Protein AF-A0AAD5FVF6-F1 (afdb_monomer_lite)

InterPro domains:
  IPR039031 Mucolipin [PTHR12127] (12-178)
  IPR049134 Mucolipin, extracytosolic domain [PF21381] (74-178)

Sequence (190 aa):
MEGECVVVSNNSEIELRRKLKDFFMSPCEKYRTRGRKPFKLTLQLLKITIITVQFAWFGPSNFVWFGLSNEMSVIFREENFSSFKHLFLKNFQERKGIYAVYTKQDVHEHINHIIMRYVTLRSVSVGNHALKRVNGTDTPLTLCQRFYTHHQQLSPDNETFYIAPNVQTECVYIYSTKPFNVSEFPLDFN

pLDDT: mean 73.24, std 13.67, range [35.09, 90.31]

Foldseek 3Di:
DDDDPPPPPDPVNVVVVVVVCLVPDDVVVNCVPPVDDPVVVVVVVVVVVVVVCCCVVVVVPPVCCPPCVVVVVVVVVVVVVVVVCVQLAPPDDPPPDDDDDDDPVVVLVSVVSNLVSVLCVVPPDPDPDDADADPNFGFWDKDKDKDFDPPFPPPVVVVDTDGDPDIDMDIDTHGSVDDDDCVVDPPPPD

Structure (mmCIF, N/CA/C/O backbone):
data_AF-A0AAD5FVF6-F1
#
_entry.id   AF-A0AAD5FVF6-F1
#
loop_
_atom_site.group_PDB
_atom_site.id
_atom_site.type_symbol
_atom_site.label_atom_id
_atom_site.label_alt_id
_atom_site.label_comp_id
_atom_site.label_asym_id
_atom_site.label_entity_id
_atom_site.label_seq_id
_atom_site.pdbx_PDB_ins_code
_atom_site.Cartn_x
_atom_site.Cartn_y
_atom_site.Cartn_z
_atom_site.occupancy
_atom_site.B_iso_or_equiv
_atom_site.auth_seq_id
_atom_site.auth_comp_id
_atom_site.auth_asym_id
_atom_site.auth_atom_id
_atom_site.pdbx_PDB_model_num
ATOM 1 N N . MET A 1 1 ? -10.769 -8.063 91.752 1.00 35.09 1 MET A N 1
ATOM 2 C CA . MET A 1 1 ? -12.080 -7.736 91.158 1.00 35.09 1 MET A CA 1
ATOM 3 C C . MET A 1 1 ? -12.377 -6.320 91.600 1.00 35.09 1 MET A C 1
ATOM 5 O O . MET A 1 1 ? -12.356 -6.102 92.797 1.00 35.09 1 MET A O 1
ATOM 9 N N . GLU A 1 2 ? -12.515 -5.288 90.792 1.00 35.50 2 GLU A N 1
ATOM 10 C CA . GLU A 1 2 ? -12.368 -5.004 89.366 1.00 35.50 2 GLU A CA 1
ATOM 11 C C . GLU A 1 2 ? -11.907 -3.534 89.356 1.00 35.50 2 GLU A C 1
ATOM 13 O O . GLU A 1 2 ? -12.366 -2.745 90.180 1.00 35.50 2 GLU A O 1
ATOM 18 N N . GLY A 1 3 ? -10.946 -3.172 88.507 1.00 38.47 3 GLY A N 1
ATOM 19 C CA . GLY A 1 3 ? -10.570 -1.771 88.338 1.00 38.47 3 GLY A CA 1
ATOM 20 C C . GLY A 1 3 ? -11.538 -1.124 87.360 1.00 38.47 3 GLY A C 1
ATOM 21 O O . GLY A 1 3 ? -11.500 -1.450 86.175 1.00 38.47 3 GLY A O 1
ATOM 22 N N . GLU A 1 4 ? -12.401 -0.229 87.837 1.00 40.53 4 GLU A N 1
ATOM 23 C CA . GLU A 1 4 ? -13.199 0.632 86.963 1.00 40.53 4 GLU A CA 1
ATOM 24 C C . GLU A 1 4 ? -12.266 1.586 86.208 1.00 40.53 4 GLU A C 1
ATOM 26 O O . GLU A 1 4 ? -11.687 2.517 86.771 1.00 40.53 4 GLU A O 1
ATOM 31 N N . CYS A 1 5 ? -12.110 1.365 84.903 1.00 44.88 5 CYS A N 1
ATOM 32 C CA . CYS A 1 5 ? -11.490 2.343 84.021 1.00 44.88 5 CYS A CA 1
ATOM 33 C C . CYS A 1 5 ? -12.463 3.507 83.802 1.00 44.88 5 CYS A C 1
ATOM 35 O O . CYS A 1 5 ? -13.340 3.447 82.939 1.00 44.88 5 CYS A O 1
ATOM 37 N N . VAL A 1 6 ? -12.276 4.598 84.547 1.00 47.62 6 VAL A N 1
ATOM 38 C CA . VAL A 1 6 ? -12.871 5.896 84.216 1.00 47.62 6 VAL A CA 1
ATOM 39 C C . VAL A 1 6 ? -12.191 6.412 82.947 1.00 47.62 6 VAL A C 1
ATOM 41 O O . VAL A 1 6 ? -11.117 7.010 82.983 1.00 47.62 6 VAL A O 1
ATOM 44 N N . VAL A 1 7 ? -12.807 6.154 81.793 1.00 52.00 7 VAL A N 1
ATOM 45 C CA . VAL A 1 7 ? -12.407 6.768 80.525 1.00 52.00 7 VAL A CA 1
ATOM 46 C C . VAL A 1 7 ? -12.824 8.237 80.579 1.00 52.00 7 VAL A C 1
ATOM 48 O O . VAL A 1 7 ? -13.970 8.581 80.285 1.00 52.00 7 VAL A O 1
ATOM 51 N N . VAL A 1 8 ? -11.893 9.116 80.961 1.00 51.56 8 VAL A N 1
ATOM 52 C CA . VAL A 1 8 ? -12.023 10.562 80.737 1.00 51.56 8 VAL A CA 1
ATOM 53 C C . VAL A 1 8 ? -11.974 10.779 79.232 1.00 51.56 8 VAL A C 1
ATOM 55 O O . VAL A 1 8 ? -10.918 10.913 78.617 1.00 51.56 8 VAL A O 1
ATOM 58 N N . SER A 1 9 ? -13.146 10.727 78.613 1.00 52.38 9 SER A N 1
ATOM 59 C CA . SER A 1 9 ? -13.296 11.019 77.202 1.00 52.38 9 SER A CA 1
ATOM 60 C C . SER A 1 9 ? -13.095 12.523 77.017 1.00 52.38 9 SER A C 1
ATOM 62 O O . SER A 1 9 ? -13.967 13.328 77.340 1.00 52.38 9 SER A O 1
ATOM 64 N N . ASN A 1 10 ? -11.903 12.911 76.558 1.00 64.25 10 ASN A N 1
ATOM 65 C CA . ASN A 1 10 ? -11.591 14.295 76.222 1.00 64.25 10 ASN A CA 1
ATOM 66 C C . ASN A 1 10 ? -12.607 14.789 75.181 1.00 64.25 10 ASN A C 1
ATOM 68 O O . ASN A 1 10 ? -12.808 14.146 74.150 1.00 64.25 10 ASN A O 1
ATOM 72 N N . ASN A 1 11 ? -13.238 15.940 75.433 1.00 67.56 11 ASN A N 1
ATOM 73 C CA . ASN A 1 11 ? -14.303 16.503 74.588 1.00 67.56 11 ASN A CA 1
ATOM 74 C C . ASN A 1 11 ? -13.943 16.546 73.086 1.00 67.56 11 ASN A C 1
ATOM 76 O O . ASN A 1 11 ? -14.817 16.377 72.235 1.00 67.56 11 ASN A O 1
ATOM 80 N N . SER A 1 12 ? -12.655 16.700 72.758 1.00 71.50 12 SER A N 1
ATOM 81 C CA . SER A 1 12 ? -12.122 16.679 71.392 1.00 71.50 12 SER A CA 1
ATOM 82 C C . SER A 1 12 ? -12.239 15.318 70.694 1.00 71.50 12 SER A C 1
ATOM 84 O O . SER A 1 12 ? -12.557 15.282 69.506 1.00 71.50 12 SER A O 1
ATOM 86 N N . GLU A 1 13 ? -12.040 14.197 71.396 1.00 76.56 13 GLU A N 1
ATOM 87 C CA . GLU A 1 13 ? -12.164 12.847 70.826 1.00 76.56 13 GLU A CA 1
ATOM 88 C C . GLU A 1 13 ? -13.630 12.523 70.514 1.00 76.56 13 GLU A C 1
ATOM 90 O O . GLU A 1 13 ? -13.950 11.997 69.445 1.00 76.56 13 GLU A O 1
ATOM 95 N N . ILE A 1 14 ? -14.540 12.911 71.412 1.00 74.38 14 ILE A N 1
ATOM 96 C CA . ILE A 1 14 ? -15.986 12.777 71.204 1.00 74.38 14 ILE A CA 1
ATOM 97 C C . ILE A 1 14 ? -16.425 13.613 69.997 1.00 74.38 14 ILE A C 1
ATOM 99 O O . ILE A 1 14 ? -17.226 13.155 69.176 1.00 74.38 14 ILE A O 1
ATOM 103 N N . GLU A 1 15 ? -15.896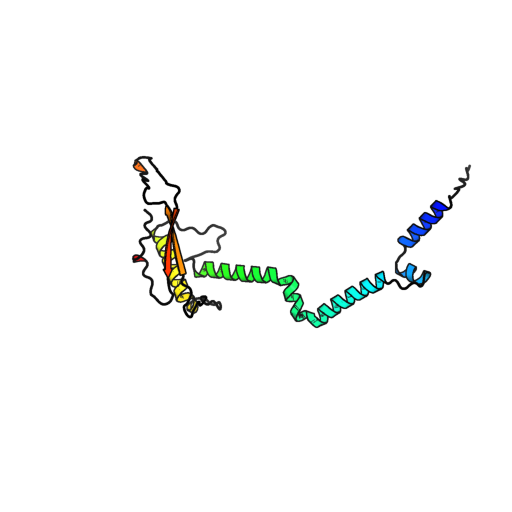 14.829 69.853 1.00 75.69 15 GLU A N 1
ATOM 104 C CA . GLU A 1 15 ? -16.218 15.707 68.731 1.00 75.69 15 GLU A CA 1
ATOM 105 C C . GLU A 1 15 ? -15.672 15.171 67.397 1.00 75.69 15 GLU A C 1
ATOM 107 O O . GLU A 1 15 ? -16.384 15.187 66.388 1.00 75.69 15 GLU A O 1
ATOM 112 N N . LEU A 1 16 ? -14.455 14.615 67.389 1.00 76.75 16 LEU A N 1
ATOM 113 C CA . LEU A 1 16 ? -13.863 13.985 66.206 1.00 76.75 16 LEU A CA 1
ATOM 114 C C . LEU A 1 16 ? -14.626 12.725 65.790 1.00 76.75 16 LEU A C 1
ATOM 116 O O . LEU A 1 16 ? -14.960 12.573 64.614 1.00 76.75 16 LEU A O 1
ATOM 120 N N . ARG A 1 17 ? -14.975 11.855 66.749 1.00 77.12 17 ARG A N 1
ATOM 121 C CA . ARG A 1 17 ? -15.786 10.652 66.499 1.00 77.12 17 ARG A CA 1
ATOM 122 C C . ARG A 1 17 ? -17.164 11.012 65.945 1.00 77.12 17 ARG A C 1
ATOM 124 O O . ARG A 1 17 ? -17.645 10.347 65.029 1.00 77.12 17 ARG A O 1
ATOM 131 N N . ARG A 1 18 ? -17.782 12.095 66.432 1.00 70.69 18 ARG A N 1
ATOM 132 C CA . ARG A 1 18 ? -19.049 12.613 65.885 1.00 70.69 18 ARG A CA 1
ATOM 133 C C . ARG A 1 18 ? -18.891 13.140 64.457 1.00 70.69 18 ARG A C 1
ATOM 135 O O . ARG A 1 18 ? -19.734 12.831 63.618 1.00 70.69 18 ARG A O 1
ATOM 142 N N . LYS A 1 19 ? -17.813 13.872 64.150 1.00 68.88 19 LYS A N 1
ATOM 143 C CA . LYS A 1 19 ? -17.531 14.381 62.792 1.00 68.88 19 LYS A CA 1
ATOM 144 C C . LYS A 1 19 ? -17.228 13.260 61.795 1.00 68.88 19 LYS A C 1
ATOM 146 O O . LYS A 1 19 ? -17.741 13.302 60.681 1.00 68.88 19 LYS A O 1
ATOM 151 N N . LEU A 1 20 ? -16.466 12.238 62.196 1.00 72.56 20 LEU A N 1
ATOM 152 C CA . LEU A 1 20 ? -16.202 11.055 61.367 1.00 72.56 20 LEU A CA 1
ATOM 153 C C . LEU A 1 20 ? -17.477 10.247 61.108 1.00 72.56 20 LEU A C 1
ATOM 155 O O . LEU A 1 20 ? -17.741 9.885 59.964 1.00 72.56 20 LEU A O 1
ATOM 159 N N . LYS A 1 21 ? -18.306 10.024 62.135 1.00 69.00 21 LYS A N 1
ATOM 160 C CA . LYS A 1 21 ? -19.593 9.330 61.980 1.00 69.00 21 LYS A CA 1
ATOM 161 C C . LYS A 1 21 ? -20.547 10.092 61.054 1.00 69.00 21 LYS A C 1
ATOM 163 O O . LYS A 1 21 ? -21.194 9.475 60.219 1.00 69.00 21 LYS A O 1
ATOM 168 N N . ASP A 1 22 ? -20.579 11.423 61.133 1.00 62.81 22 ASP A N 1
ATOM 169 C CA . ASP A 1 22 ? -21.360 12.271 60.218 1.00 62.81 22 ASP A CA 1
ATOM 170 C C . ASP A 1 22 ? -20.797 12.272 58.783 1.00 62.81 22 ASP A C 1
ATOM 172 O O . ASP A 1 22 ? -21.542 12.477 57.824 1.00 62.81 22 ASP A O 1
ATOM 176 N N . PHE A 1 23 ? -19.490 12.057 58.604 1.00 64.81 23 PHE A N 1
ATOM 177 C CA . PHE A 1 23 ? -18.853 11.965 57.286 1.00 64.81 23 PHE A CA 1
ATOM 178 C C . PHE A 1 23 ? -19.091 10.607 56.606 1.00 64.81 23 PHE A C 1
ATOM 180 O O . PHE A 1 23 ? -19.287 10.575 55.394 1.00 64.81 23 PHE A O 1
ATOM 187 N N . PHE A 1 24 ? -19.127 9.518 57.382 1.00 59.91 24 PHE A N 1
ATOM 188 C CA . PHE A 1 24 ? -19.350 8.148 56.895 1.00 59.91 24 PHE A CA 1
ATOM 189 C C . PHE A 1 24 ? -20.813 7.680 56.937 1.00 59.91 24 PHE A C 1
ATOM 191 O O . PHE A 1 24 ? -21.118 6.593 56.450 1.00 59.91 24 PHE A O 1
ATOM 198 N N . MET A 1 25 ? -21.731 8.472 57.496 1.00 58.41 25 MET A N 1
ATOM 199 C CA . MET A 1 25 ? -23.163 8.182 57.421 1.00 58.41 25 MET A CA 1
ATOM 200 C C . MET A 1 25 ? -23.676 8.236 55.980 1.00 58.41 25 MET A C 1
ATOM 202 O O . MET A 1 25 ? -23.226 9.039 55.157 1.00 58.41 25 MET A O 1
ATOM 206 N N . SER A 1 26 ? -24.659 7.384 55.692 1.00 58.00 26 SER A N 1
ATOM 207 C CA . SER A 1 26 ? -25.268 7.285 54.371 1.00 58.00 26 SER A CA 1
ATOM 208 C C . SER A 1 26 ? -25.884 8.635 53.941 1.00 58.00 26 SER A C 1
ATOM 210 O O . SER A 1 26 ? -26.504 9.337 54.749 1.00 58.00 26 SER A O 1
ATOM 212 N N . PRO A 1 27 ? -25.743 9.047 52.666 1.00 56.31 27 PRO A N 1
ATOM 213 C CA . PRO A 1 27 ? -26.206 10.358 52.197 1.00 56.31 27 PRO A CA 1
ATOM 214 C C . PRO A 1 27 ? -27.727 10.561 52.349 1.00 56.31 27 PRO A C 1
ATOM 216 O O . PRO A 1 27 ? -28.177 11.699 52.500 1.00 56.31 27 PRO A O 1
ATOM 219 N N . CYS A 1 28 ? -28.509 9.475 52.385 1.00 56.06 28 CYS A N 1
ATOM 220 C CA . CYS A 1 28 ? -29.952 9.495 52.641 1.00 56.06 28 CYS A CA 1
ATOM 221 C C . CYS A 1 28 ? -30.299 9.872 54.095 1.00 56.06 28 CYS A C 1
ATOM 223 O O . CYS A 1 28 ? -31.208 10.675 54.315 1.00 56.06 28 CYS A O 1
ATOM 225 N N . GLU A 1 29 ? -29.556 9.374 55.092 1.00 61.50 29 GLU A N 1
ATOM 226 C CA . GLU A 1 29 ? -29.733 9.769 56.503 1.00 61.50 29 GLU A CA 1
ATOM 227 C C . GLU A 1 29 ? -29.327 11.224 56.746 1.00 61.50 29 GLU A C 1
ATOM 229 O O . GLU A 1 29 ? -29.987 11.950 57.497 1.00 61.50 29 GLU A O 1
ATOM 234 N N . LYS A 1 30 ? -28.271 11.682 56.065 1.00 58.66 30 LYS A N 1
ATOM 235 C CA . LYS A 1 30 ? -27.760 13.052 56.191 1.00 58.66 30 LYS A CA 1
ATOM 236 C C . LYS A 1 30 ? -28.722 14.097 55.617 1.00 58.66 30 LYS A C 1
ATOM 238 O O . LYS A 1 30 ? -28.803 15.215 56.127 1.00 58.66 30 LYS A O 1
ATOM 243 N N . TYR A 1 31 ? -29.492 13.730 54.590 1.00 61.38 31 TYR A N 1
ATOM 244 C CA . TYR A 1 31 ? -30.553 14.573 54.036 1.00 61.38 31 TYR A CA 1
ATOM 245 C C . TYR A 1 31 ? -31.752 14.695 54.988 1.00 61.38 31 TYR A C 1
ATOM 247 O O . TYR A 1 31 ? -32.249 15.800 55.212 1.00 61.38 31 TYR A O 1
ATOM 255 N N . ARG A 1 32 ? -32.162 13.580 55.609 1.00 58.84 32 ARG A N 1
ATOM 256 C CA . ARG A 1 32 ? -33.311 13.527 56.528 1.00 58.84 32 ARG A CA 1
ATOM 257 C C . ARG A 1 32 ? -33.079 14.284 57.838 1.00 58.84 32 ARG A C 1
ATOM 259 O O . ARG A 1 32 ? -34.031 14.793 58.415 1.00 58.84 32 ARG A O 1
ATOM 266 N N . THR A 1 33 ? -31.830 14.381 58.294 1.00 55.12 33 THR A N 1
ATOM 267 C CA . THR A 1 33 ? -31.477 14.977 59.596 1.00 55.12 33 THR A CA 1
ATOM 268 C C . THR A 1 33 ? -31.052 16.447 59.534 1.00 55.12 33 THR A C 1
ATOM 270 O O . THR A 1 33 ? -31.195 17.148 60.532 1.00 55.12 33 THR A O 1
ATOM 273 N N . ARG A 1 34 ? -30.549 16.954 58.394 1.00 56.78 34 ARG A N 1
ATOM 274 C CA . ARG A 1 34 ? -30.051 18.346 58.276 1.00 56.78 34 ARG A CA 1
ATOM 275 C C . ARG A 1 34 ? -30.866 19.281 57.384 1.00 56.78 34 ARG A C 1
ATOM 277 O O . ARG A 1 34 ? -30.595 20.478 57.402 1.00 56.78 34 ARG A O 1
ATOM 284 N N . GLY A 1 35 ? -31.795 18.785 56.564 1.00 56.56 35 GLY A N 1
ATOM 285 C CA . GLY A 1 35 ? -32.688 19.624 55.744 1.00 56.56 35 GLY A CA 1
ATOM 286 C C . GLY A 1 35 ? -32.014 20.528 54.691 1.00 56.56 35 GLY A C 1
ATOM 287 O O . GLY A 1 35 ? -32.704 21.241 53.964 1.00 56.56 35 GLY A O 1
ATOM 288 N N . ARG A 1 36 ? -30.679 20.516 54.550 1.00 59.56 36 ARG A N 1
ATOM 289 C CA . ARG A 1 36 ? -29.963 21.255 53.498 1.00 59.56 36 ARG A CA 1
ATOM 290 C C . ARG A 1 36 ? -29.985 20.460 52.197 1.00 59.56 36 ARG A C 1
ATOM 292 O O . ARG A 1 36 ? -29.547 19.311 52.163 1.00 59.56 36 ARG A O 1
ATOM 299 N N . LYS A 1 37 ? -30.467 21.094 51.119 1.00 58.81 37 LYS A N 1
ATOM 300 C CA . LYS A 1 37 ? -30.504 20.501 49.774 1.00 58.81 37 LYS A CA 1
ATOM 301 C C . LYS A 1 37 ? -29.086 20.054 49.368 1.00 58.81 37 LYS A C 1
ATOM 303 O O . LYS A 1 37 ? -28.191 20.900 49.303 1.00 58.81 37 LYS A O 1
ATOM 308 N N . PRO A 1 38 ? -28.851 18.754 49.108 1.00 63.91 38 PRO A N 1
ATOM 309 C CA . PRO A 1 38 ? -27.532 18.221 48.807 1.00 63.91 38 PRO A CA 1
ATOM 310 C C . PRO A 1 38 ? -27.208 18.522 47.345 1.00 63.91 38 PRO A C 1
ATOM 312 O O . PRO A 1 38 ? -27.285 17.654 46.481 1.00 63.91 38 PRO A O 1
ATOM 315 N N . PHE A 1 39 ? -26.838 19.773 47.070 1.00 69.44 39 PHE A N 1
ATOM 316 C CA . PHE A 1 39 ? -26.536 20.269 45.724 1.00 69.44 39 PHE A CA 1
ATOM 317 C C . PHE A 1 39 ? -25.518 19.379 44.991 1.00 69.44 39 PHE A C 1
ATOM 319 O O . PHE A 1 39 ? -25.656 19.112 43.803 1.00 69.44 39 PHE A O 1
ATOM 326 N N . LYS A 1 40 ? -24.560 18.807 45.732 1.00 75.12 40 LYS A N 1
ATOM 327 C CA . LYS A 1 40 ? -23.566 17.853 45.219 1.00 75.12 40 LYS A CA 1
ATOM 328 C C . LYS A 1 40 ? -24.183 16.559 44.660 1.00 75.12 40 LYS A C 1
ATOM 330 O O . LYS A 1 40 ? -23.693 16.046 43.662 1.00 75.12 40 LYS A O 1
ATOM 335 N N . LEU A 1 41 ? -25.248 16.049 45.281 1.00 70.50 41 LEU A N 1
ATOM 336 C CA . LEU A 1 41 ? -25.931 14.818 44.870 1.00 70.50 41 LEU A CA 1
ATOM 337 C C . LEU A 1 41 ? -26.931 15.100 43.740 1.00 70.50 41 LEU A C 1
ATOM 339 O O . LEU A 1 41 ? -27.015 14.345 42.777 1.00 70.50 41 LEU A O 1
ATOM 343 N N . THR A 1 42 ? -27.614 16.247 43.795 1.00 76.81 42 THR A N 1
ATOM 344 C CA . THR A 1 42 ? -28.489 16.710 42.710 1.00 76.81 42 THR A CA 1
ATOM 345 C C . THR A 1 42 ? -27.712 16.942 41.414 1.00 76.81 42 THR A C 1
ATOM 347 O O . THR A 1 42 ? -28.181 16.536 40.359 1.00 76.81 42 THR A O 1
ATOM 350 N N . LEU A 1 43 ? -26.505 17.515 41.477 1.00 84.38 43 LEU A N 1
ATOM 351 C CA . LEU A 1 43 ? -25.641 17.675 40.303 1.00 84.38 43 LEU A CA 1
ATOM 352 C C . LEU A 1 43 ? -25.184 16.334 39.708 1.00 84.38 43 LEU A C 1
ATOM 354 O O . LEU A 1 43 ? -25.065 16.221 38.491 1.00 84.38 43 LEU A O 1
ATOM 358 N N . GLN A 1 44 ? -24.948 15.312 40.538 1.00 79.44 44 GLN A N 1
ATOM 359 C CA . GLN A 1 44 ? -24.602 13.970 40.056 1.00 79.44 44 GLN A CA 1
ATOM 360 C C . GLN A 1 44 ? -25.773 13.315 39.319 1.00 79.44 44 GLN A C 1
ATOM 362 O O . GLN A 1 44 ? -25.577 12.773 38.234 1.00 79.44 44 GLN A O 1
ATOM 367 N N . LEU A 1 45 ? -26.987 13.421 39.862 1.00 83.19 45 LEU A N 1
ATOM 368 C CA . LEU A 1 45 ? -28.191 12.922 39.196 1.00 83.19 45 LEU A CA 1
ATOM 369 C C . LEU A 1 45 ? -28.492 13.708 37.918 1.00 83.19 45 LEU A C 1
ATOM 371 O O . LEU A 1 45 ? -28.718 13.103 36.878 1.00 83.19 45 LEU A O 1
ATOM 375 N N . LEU A 1 46 ? -28.388 15.038 37.964 1.00 86.88 46 LEU A N 1
ATOM 376 C CA . LEU A 1 46 ? -28.569 15.903 36.801 1.00 86.88 46 LEU A CA 1
ATOM 377 C C . LEU A 1 46 ? -27.585 15.548 35.683 1.00 86.88 46 LEU A C 1
ATOM 379 O O . LEU A 1 46 ? -27.987 15.454 34.531 1.00 86.88 46 LEU A O 1
ATOM 383 N N . LYS A 1 47 ? -26.313 15.286 36.008 1.00 84.94 47 LYS A N 1
ATOM 384 C CA . LYS A 1 47 ? -25.313 14.845 35.027 1.00 84.94 47 LYS A CA 1
ATOM 385 C C . LYS A 1 47 ? -25.719 13.529 34.353 1.00 84.94 47 LYS A C 1
ATOM 387 O O . LYS A 1 47 ? -25.589 13.417 33.138 1.00 84.94 47 LYS A O 1
ATOM 392 N N . ILE A 1 48 ? -26.217 12.553 35.115 1.00 87.00 48 ILE A N 1
ATOM 393 C CA . ILE A 1 48 ? -26.689 11.270 34.568 1.00 87.00 48 ILE A CA 1
ATOM 394 C C . ILE A 1 48 ? -27.920 11.492 33.685 1.00 87.00 48 ILE A C 1
ATOM 396 O O . ILE A 1 48 ? -27.972 10.973 32.573 1.00 87.00 48 ILE A O 1
ATOM 400 N N . THR A 1 49 ? -28.881 12.305 34.127 1.00 86.12 49 THR A N 1
ATOM 401 C CA . THR A 1 49 ? -30.066 12.658 33.334 1.00 86.12 49 THR A CA 1
ATOM 402 C C . THR A 1 49 ? -29.686 13.375 32.037 1.00 86.12 49 THR A C 1
ATOM 404 O O . THR A 1 49 ? -30.196 13.029 30.981 1.00 86.12 49 THR A O 1
ATOM 407 N N . ILE A 1 50 ? -28.743 14.320 32.076 1.00 86.69 50 ILE A N 1
ATOM 408 C CA . ILE A 1 50 ? -28.272 15.027 30.878 1.00 86.69 50 ILE A CA 1
ATOM 409 C C . ILE A 1 50 ? -27.606 14.051 29.905 1.00 86.69 50 ILE A C 1
ATOM 411 O O . ILE A 1 50 ? -27.948 14.051 28.729 1.00 86.69 50 ILE A O 1
ATOM 415 N N . ILE A 1 51 ? -26.705 13.182 30.377 1.00 83.38 51 ILE A N 1
ATOM 416 C CA . ILE A 1 51 ? -26.021 12.204 29.514 1.00 83.38 51 ILE A CA 1
ATOM 417 C C . ILE A 1 51 ? -27.018 11.195 28.929 1.00 83.38 51 ILE A C 1
ATOM 419 O O . ILE A 1 51 ? -26.914 10.857 27.756 1.00 83.38 51 ILE A O 1
ATOM 423 N N . THR A 1 52 ? -28.001 10.738 29.706 1.00 82.94 52 THR A N 1
ATOM 424 C CA . THR A 1 52 ? -29.019 9.778 29.239 1.00 82.94 52 THR A CA 1
ATOM 425 C C . THR A 1 52 ? -30.003 10.399 28.254 1.00 82.94 52 THR A C 1
ATOM 427 O O . THR A 1 52 ? -30.314 9.765 27.253 1.00 82.94 52 THR A O 1
ATOM 430 N N . VAL A 1 53 ? -30.437 11.645 28.464 1.00 83.88 53 VAL A N 1
ATOM 431 C CA . VAL A 1 53 ? -31.269 12.380 27.495 1.00 83.88 53 VAL A CA 1
ATOM 432 C C . VAL A 1 53 ? -30.475 12.689 26.227 1.00 83.88 53 VAL A C 1
ATOM 434 O O . VAL A 1 53 ? -30.990 12.483 25.132 1.00 83.88 53 VAL A O 1
ATOM 437 N N . GLN A 1 54 ? -29.209 13.101 26.351 1.00 75.25 54 GLN A N 1
ATOM 43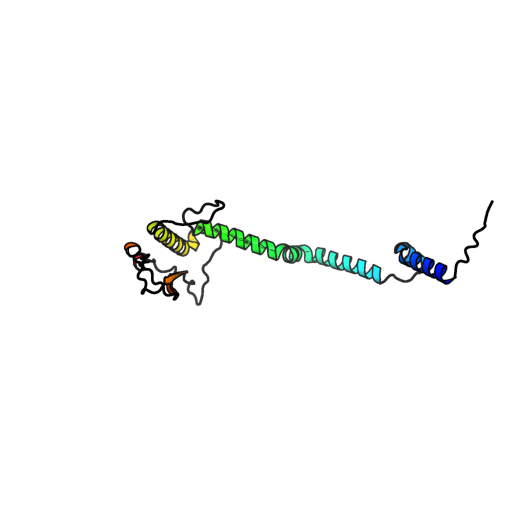8 C CA . GLN A 1 54 ? -28.311 13.291 25.210 1.00 75.25 54 GLN A CA 1
ATOM 439 C C . GLN A 1 54 ? -28.170 11.982 24.417 1.00 75.25 54 GLN A C 1
ATOM 441 O O . GLN A 1 54 ? -28.387 11.982 23.213 1.00 75.25 54 GLN A O 1
ATOM 446 N N . PHE A 1 55 ? -27.889 10.850 25.068 1.00 70.12 55 PHE A N 1
ATOM 447 C CA . PHE A 1 55 ? -27.794 9.547 24.399 1.00 70.12 55 PHE A CA 1
ATOM 448 C C . PHE A 1 55 ? -29.131 9.006 23.885 1.00 70.12 55 PHE A C 1
ATOM 450 O O . PHE A 1 55 ? -29.119 8.263 22.919 1.00 70.12 55 PHE A O 1
ATOM 457 N N . ALA A 1 56 ? -30.279 9.335 24.474 1.00 76.25 56 ALA A N 1
ATOM 458 C CA . ALA A 1 56 ? -31.573 8.873 23.968 1.00 76.25 56 ALA A CA 1
ATOM 459 C C . ALA A 1 56 ? -32.040 9.700 22.758 1.00 76.25 56 ALA A C 1
ATOM 461 O O . ALA A 1 56 ? -32.532 9.147 21.780 1.00 76.25 56 ALA A O 1
ATOM 462 N N . TRP A 1 57 ? -31.847 11.022 22.808 1.00 75.25 57 TRP A N 1
ATOM 463 C CA . TRP A 1 57 ? -32.297 11.962 21.778 1.00 75.25 57 TRP A CA 1
ATOM 464 C C . TRP A 1 57 ? -31.318 12.075 20.597 1.00 75.25 57 TRP A C 1
ATOM 466 O O . TRP A 1 57 ? -31.737 12.216 19.453 1.00 75.25 57 TRP A O 1
ATOM 476 N N . PHE A 1 58 ? -30.009 11.975 20.858 1.00 66.94 58 PHE A N 1
ATOM 477 C CA . PHE A 1 58 ? -28.934 12.004 19.851 1.00 66.94 58 PHE A CA 1
ATOM 478 C C . PHE A 1 58 ? -28.275 10.626 19.613 1.00 66.94 58 PHE A C 1
ATOM 480 O O . PHE A 1 58 ? -27.295 10.518 18.870 1.00 66.94 58 PHE A O 1
ATOM 487 N N . GLY A 1 59 ? -28.804 9.571 20.239 1.00 58.81 59 GLY A N 1
ATOM 488 C CA . GLY A 1 59 ? -28.261 8.208 20.267 1.00 58.81 59 GLY A CA 1
ATOM 489 C C . GLY A 1 59 ? -27.948 7.546 18.937 1.00 58.81 59 GLY A C 1
ATOM 490 O O . GLY A 1 59 ? -26.833 7.038 18.799 1.00 58.81 59 GLY A O 1
ATOM 491 N N . PRO A 1 60 ? -28.861 7.547 17.946 1.00 63.47 60 PRO A N 1
ATOM 492 C CA . PRO A 1 60 ? -28.604 6.812 16.713 1.00 63.47 60 PRO A CA 1
ATOM 493 C C . PRO A 1 60 ? -27.462 7.416 15.880 1.00 63.47 60 PRO A C 1
ATOM 495 O O . PRO A 1 60 ? -26.819 6.688 15.134 1.00 63.47 60 PRO A O 1
ATOM 498 N N . SER A 1 61 ? -27.153 8.712 16.027 1.00 60.69 61 SER A N 1
ATOM 499 C CA . SER A 1 61 ? -26.111 9.394 15.241 1.00 60.69 61 SER A CA 1
ATOM 500 C C . SER A 1 61 ? -24.769 9.559 15.963 1.00 60.69 61 SER A C 1
ATOM 502 O O . SER A 1 61 ? -23.737 9.626 15.301 1.00 60.69 61 SER A O 1
ATOM 504 N N . ASN A 1 62 ? -24.745 9.600 17.301 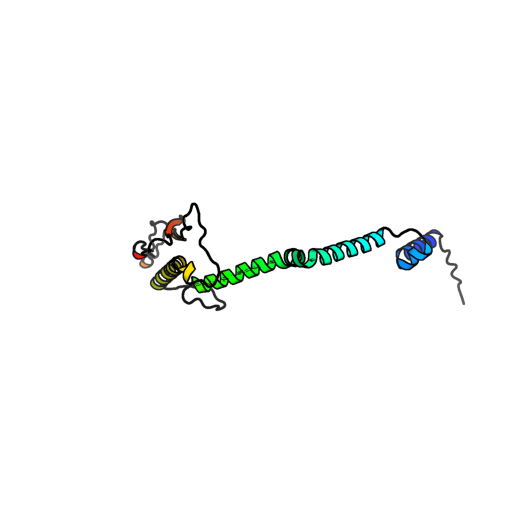1.00 53.81 62 ASN A N 1
ATOM 505 C CA . ASN A 1 62 ? -23.524 9.931 18.054 1.00 53.81 62 ASN A CA 1
ATOM 506 C C . ASN A 1 62 ? -22.831 8.727 18.714 1.00 53.81 62 ASN A C 1
ATOM 508 O O . ASN A 1 62 ? -21.620 8.781 18.933 1.00 53.81 62 ASN A O 1
ATOM 512 N N . PHE A 1 63 ? -23.546 7.627 18.992 1.00 55.22 63 PHE A N 1
ATOM 513 C CA . PHE A 1 63 ? -22.940 6.423 19.589 1.00 55.22 63 PHE A CA 1
ATOM 514 C C . PHE A 1 63 ? -21.932 5.758 18.633 1.00 55.22 63 PHE A C 1
ATOM 516 O O . PHE A 1 63 ? -20.859 5.325 19.047 1.00 55.22 63 PHE A O 1
ATOM 523 N N . VAL A 1 64 ? -22.237 5.762 17.332 1.00 54.97 64 VAL A N 1
ATOM 524 C CA . VAL A 1 64 ? -21.372 5.195 16.284 1.00 54.97 64 VAL A CA 1
ATOM 525 C C . VAL A 1 64 ? -20.086 6.015 16.102 1.00 54.97 64 VAL A C 1
ATOM 527 O O . VAL A 1 64 ? -19.029 5.463 15.816 1.00 54.97 64 VAL A O 1
ATOM 530 N N . TRP A 1 65 ? -20.134 7.330 16.332 1.00 52.25 65 TRP A N 1
ATOM 531 C CA . TRP A 1 65 ? -18.996 8.219 16.079 1.00 52.25 65 TRP A CA 1
ATOM 532 C C . TRP A 1 65 ? -17.965 8.241 17.217 1.00 52.25 65 TRP A C 1
ATOM 534 O O . TRP A 1 65 ? -16.770 8.389 16.966 1.00 52.25 65 TRP A O 1
ATOM 544 N N . PHE A 1 66 ? -18.400 8.093 18.472 1.00 54.25 66 PHE A N 1
ATOM 545 C CA . PHE A 1 66 ? -17.518 8.296 19.630 1.00 54.25 66 PHE A CA 1
ATOM 546 C C . PHE A 1 66 ? -16.774 7.026 20.080 1.00 54.25 66 PHE A C 1
ATOM 548 O O . PHE A 1 66 ? -15.688 7.132 20.640 1.00 54.25 66 PHE A O 1
ATOM 555 N N . GLY A 1 67 ? -17.339 5.835 19.835 1.00 57.50 67 GLY A N 1
ATOM 556 C CA . GLY A 1 67 ? -16.756 4.554 20.269 1.00 57.50 67 GLY A CA 1
ATOM 557 C C . GLY A 1 67 ? -16.167 3.684 19.154 1.00 57.50 67 GLY A C 1
ATOM 558 O O . GLY A 1 67 ? -15.251 2.914 19.415 1.00 57.50 67 GLY A O 1
ATOM 559 N N . LEU A 1 68 ? -16.658 3.814 17.916 1.00 54.50 68 LEU A N 1
ATOM 560 C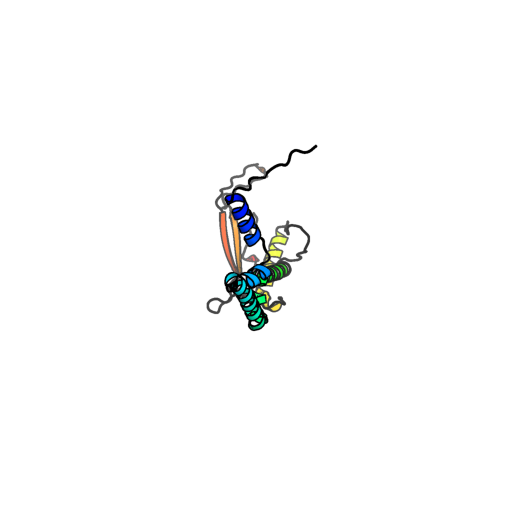 CA . LEU A 1 68 ? -16.299 2.932 16.794 1.00 54.50 68 LEU A CA 1
ATOM 561 C C . LEU A 1 68 ? -15.493 3.634 15.694 1.00 54.50 68 LEU A C 1
ATOM 563 O O . LEU A 1 68 ? -15.066 2.980 14.751 1.00 54.50 68 LEU A O 1
ATOM 567 N N . SER A 1 69 ? -15.253 4.945 15.778 1.00 58.19 69 SER A N 1
ATOM 568 C CA . SER A 1 69 ? -14.605 5.690 14.686 1.00 58.19 69 SER A CA 1
ATOM 569 C C . SER A 1 69 ? -13.162 5.255 14.427 1.00 58.19 69 SER A C 1
ATOM 571 O O . SER A 1 69 ? -12.775 5.093 13.268 1.00 58.19 69 SER A O 1
ATOM 573 N N . ASN A 1 70 ? -12.381 5.005 15.481 1.00 61.47 70 ASN A N 1
ATOM 574 C CA . ASN A 1 70 ? -11.009 4.518 15.331 1.00 61.47 70 ASN A CA 1
ATOM 575 C C . ASN A 1 70 ? -10.976 3.060 14.852 1.00 61.47 70 ASN A C 1
ATOM 577 O O . ASN A 1 70 ? -10.247 2.757 13.912 1.00 61.47 70 ASN A O 1
ATOM 581 N N . GLU A 1 71 ? -11.786 2.170 15.435 1.00 61.59 71 GLU A N 1
ATOM 582 C CA . GLU A 1 71 ? -11.780 0.753 15.047 1.00 61.59 71 GLU A CA 1
ATOM 583 C C . GLU A 1 71 ? -12.362 0.523 13.654 1.00 61.59 71 GLU A C 1
ATOM 585 O O . GLU A 1 71 ? -11.757 -0.174 12.850 1.00 61.59 71 GLU A O 1
ATOM 590 N N . MET A 1 72 ? -13.475 1.166 13.304 1.00 65.50 72 MET A N 1
ATOM 591 C CA . MET A 1 72 ? -14.105 0.984 11.996 1.00 65.50 72 MET A CA 1
ATOM 592 C C . MET A 1 72 ? -13.250 1.553 10.857 1.00 65.50 72 MET A C 1
ATOM 594 O O . MET A 1 72 ? -13.222 0.986 9.768 1.00 65.50 72 MET A O 1
ATOM 598 N N . SER A 1 73 ? -12.491 2.627 11.110 1.00 66.56 73 SER A N 1
ATOM 599 C CA . SER A 1 73 ? -11.515 3.151 10.143 1.00 66.56 73 SER A CA 1
ATOM 600 C C . SER A 1 73 ? -10.323 2.209 9.958 1.00 66.56 73 SER A C 1
ATOM 602 O O . SER A 1 73 ? -9.812 2.075 8.844 1.00 66.56 73 SER A O 1
ATOM 604 N N . VAL A 1 74 ? -9.875 1.554 11.035 1.00 70.00 74 VAL A N 1
ATOM 605 C CA . VAL A 1 74 ? -8.804 0.548 10.985 1.00 70.00 74 VAL A CA 1
ATOM 606 C C . VAL A 1 74 ? -9.281 -0.705 10.258 1.00 70.00 74 VAL A C 1
ATOM 608 O O . VAL A 1 74 ? -8.597 -1.128 9.333 1.00 70.00 74 VAL A O 1
ATOM 611 N N . ILE A 1 75 ? -10.469 -1.221 10.584 1.00 72.94 75 ILE A N 1
ATOM 612 C CA . ILE A 1 75 ? -11.081 -2.381 9.919 1.00 72.94 75 ILE A CA 1
ATOM 613 C C . ILE A 1 75 ? -11.272 -2.093 8.431 1.00 72.94 75 ILE A C 1
ATOM 615 O O . ILE A 1 75 ? -10.798 -2.856 7.596 1.00 72.94 75 ILE A O 1
ATOM 619 N N . PHE A 1 76 ? -11.856 -0.942 8.078 1.00 71.88 76 PHE A N 1
ATOM 620 C CA . PHE A 1 76 ? -11.989 -0.540 6.679 1.00 71.88 76 PHE A CA 1
ATOM 621 C C . PHE A 1 76 ? -10.623 -0.498 5.987 1.00 71.88 76 PHE A C 1
ATOM 623 O O . PHE A 1 76 ? -10.451 -1.059 4.908 1.00 71.88 76 PHE A O 1
ATOM 630 N N . ARG A 1 77 ? -9.615 0.130 6.597 1.00 78.31 77 ARG A N 1
ATOM 631 C CA . ARG A 1 77 ? -8.268 0.189 6.018 1.00 78.31 77 ARG A CA 1
ATOM 632 C C . ARG A 1 77 ? -7.654 -1.201 5.843 1.00 78.31 77 ARG A C 1
ATOM 634 O O . ARG A 1 77 ? -7.021 -1.448 4.819 1.00 78.31 77 ARG A O 1
ATOM 641 N N . GLU A 1 78 ? -7.805 -2.074 6.825 1.00 80.56 78 GLU A N 1
ATOM 642 C CA . GLU A 1 78 ? -7.206 -3.403 6.854 1.00 80.56 78 GLU A CA 1
ATOM 643 C C . GLU A 1 78 ? -7.861 -4.352 5.845 1.00 80.56 78 GLU A C 1
ATOM 645 O O . GLU A 1 78 ? -7.152 -4.981 5.058 1.00 80.56 78 GLU A O 1
ATOM 650 N N . GLU A 1 79 ? -9.194 -4.379 5.775 1.00 82.75 79 GLU A N 1
ATOM 651 C CA . GLU A 1 79 ? -9.947 -5.183 4.803 1.00 82.75 79 GLU A CA 1
ATOM 652 C C . GLU A 1 79 ? -9.662 -4.747 3.360 1.00 82.75 79 GLU A C 1
ATOM 654 O O . GLU A 1 79 ? -9.408 -5.579 2.480 1.00 82.75 79 GLU A O 1
ATOM 659 N N . ASN A 1 80 ? -9.619 -3.432 3.113 1.00 85.00 80 ASN A N 1
ATOM 660 C CA . ASN A 1 80 ? -9.240 -2.901 1.804 1.00 85.00 80 ASN A CA 1
ATOM 661 C C . ASN A 1 80 ? -7.783 -3.235 1.466 1.00 85.00 80 ASN A C 1
ATOM 663 O O . ASN A 1 80 ? -7.478 -3.620 0.339 1.00 85.00 80 ASN A O 1
ATOM 667 N N . PHE A 1 81 ? -6.871 -3.137 2.436 1.00 86.50 81 PHE A N 1
ATOM 668 C CA . PHE A 1 81 ? -5.469 -3.484 2.221 1.00 86.50 81 PHE A CA 1
ATOM 669 C C . PHE A 1 81 ? -5.279 -4.973 1.920 1.00 86.50 81 PHE A C 1
ATOM 671 O O . PHE A 1 81 ? -4.503 -5.316 1.028 1.00 86.50 81 PHE A O 1
ATOM 678 N N . SER A 1 82 ? -6.006 -5.856 2.609 1.00 85.25 82 SER A N 1
ATOM 679 C CA . SER A 1 82 ? -6.006 -7.290 2.311 1.00 85.25 82 SER A CA 1
ATOM 680 C C . SER A 1 82 ? -6.514 -7.560 0.893 1.00 85.25 82 SER A C 1
ATOM 682 O O . SER A 1 82 ? -5.847 -8.231 0.105 1.00 85.25 82 SER A O 1
ATOM 684 N N . SER A 1 83 ? -7.626 -6.926 0.511 1.00 86.69 83 SER A N 1
ATOM 685 C CA . SER A 1 83 ? -8.182 -7.019 -0.844 1.00 86.69 83 SER A CA 1
ATOM 686 C C . SER A 1 83 ? -7.188 -6.544 -1.910 1.00 86.69 83 SER A C 1
ATOM 688 O O . SER A 1 83 ? -7.030 -7.188 -2.947 1.00 86.69 83 SER A O 1
ATOM 690 N N . PHE A 1 84 ? -6.447 -5.462 -1.648 1.00 88.56 84 PHE A N 1
ATOM 691 C CA . PHE A 1 84 ? -5.406 -4.981 -2.556 1.00 88.56 84 PHE A CA 1
ATOM 692 C C . PHE A 1 84 ? -4.222 -5.936 -2.684 1.00 88.56 84 PHE A C 1
ATOM 694 O O . PHE A 1 84 ? -3.688 -6.065 -3.785 1.00 88.56 84 PHE A O 1
ATOM 701 N N . LYS A 1 85 ? -3.822 -6.640 -1.617 1.00 89.00 85 LYS A N 1
ATOM 702 C CA . LYS A 1 85 ? -2.787 -7.682 -1.727 1.00 89.00 85 LYS A CA 1
ATOM 703 C C . LYS A 1 85 ? -3.221 -8.759 -2.710 1.00 89.00 85 LYS A C 1
ATOM 705 O O . LYS A 1 85 ? -2.476 -9.051 -3.635 1.00 89.00 85 LYS A O 1
ATOM 710 N N . HIS A 1 86 ? -4.438 -9.276 -2.565 1.00 89.06 86 HIS A N 1
ATOM 711 C CA . HIS A 1 86 ? -4.985 -10.288 -3.474 1.00 89.06 86 HIS A CA 1
ATOM 712 C C . HIS A 1 86 ? -5.186 -9.776 -4.905 1.00 89.06 86 HIS A C 1
ATOM 714 O O . HIS A 1 86 ? -5.076 -10.544 -5.858 1.00 89.06 86 HIS A O 1
ATOM 720 N N . LEU A 1 87 ? -5.463 -8.481 -5.074 1.00 89.62 87 LEU A N 1
ATOM 721 C CA . LEU A 1 87 ? -5.673 -7.883 -6.389 1.00 89.62 87 LEU A CA 1
ATOM 722 C C . LEU A 1 87 ? -4.365 -7.624 -7.149 1.00 89.62 87 LEU A C 1
ATOM 724 O O . LEU A 1 87 ? -4.311 -7.870 -8.353 1.00 89.62 87 LEU A O 1
ATOM 728 N N . PHE A 1 88 ? -3.342 -7.090 -6.475 1.00 90.12 88 PHE A N 1
ATOM 729 C CA . PHE A 1 88 ? -2.099 -6.639 -7.112 1.00 90.12 88 PHE A CA 1
ATOM 730 C C . PHE A 1 88 ? -0.969 -7.671 -7.055 1.00 90.12 88 PHE A C 1
ATOM 732 O O . PHE A 1 88 ? -0.128 -7.686 -7.952 1.00 90.12 88 PHE A O 1
ATOM 739 N N . LEU A 1 89 ? -0.917 -8.533 -6.036 1.00 89.31 89 LEU A N 1
ATOM 740 C CA . LEU A 1 89 ? 0.115 -9.563 -5.922 1.00 89.31 89 LEU A CA 1
ATOM 741 C C . LEU A 1 89 ? -0.373 -10.855 -6.587 1.00 89.31 89 LEU A C 1
ATOM 743 O O . LEU A 1 89 ? -1.302 -11.514 -6.120 1.00 89.31 89 LEU A O 1
ATOM 747 N N . LYS A 1 90 ? 0.280 -11.227 -7.692 1.00 85.44 90 LYS A N 1
ATOM 748 C CA . LYS A 1 90 ? -0.003 -12.467 -8.426 1.00 85.44 90 LYS A CA 1
ATOM 749 C C . LYS A 1 90 ? 0.172 -13.673 -7.494 1.00 85.44 90 LYS A C 1
ATOM 751 O O . LYS A 1 90 ? 1.209 -13.812 -6.865 1.00 85.44 90 LYS A O 1
ATOM 756 N N . ASN A 1 91 ? -0.822 -14.562 -7.432 1.00 82.44 91 ASN A N 1
ATOM 757 C CA . ASN A 1 91 ? -0.789 -15.794 -6.625 1.00 82.44 91 ASN A CA 1
ATOM 758 C C . ASN A 1 91 ? -0.518 -15.580 -5.120 1.00 82.44 91 ASN A C 1
ATOM 760 O O . ASN A 1 91 ? 0.030 -16.466 -4.458 1.00 82.44 91 ASN A O 1
ATOM 764 N N . PHE A 1 92 ? -0.907 -14.428 -4.566 1.00 82.50 92 PHE A N 1
ATOM 765 C CA . PHE A 1 92 ? -0.796 -14.189 -3.132 1.00 82.50 92 PHE A CA 1
ATOM 766 C C . PHE A 1 92 ? -1.635 -15.194 -2.335 1.00 82.50 92 PHE A C 1
ATOM 768 O O . PHE A 1 92 ? -2.783 -15.488 -2.661 1.00 82.50 92 PHE A O 1
ATOM 775 N N . GLN A 1 93 ? -1.034 -15.736 -1.282 1.00 79.31 93 GLN A N 1
ATOM 776 C CA . GLN A 1 93 ? -1.654 -16.677 -0.357 1.00 79.31 93 GLN A CA 1
ATOM 777 C C . GLN A 1 93 ? -1.524 -16.089 1.043 1.00 79.31 93 GLN A C 1
ATOM 779 O O . GLN A 1 93 ? -0.443 -15.634 1.416 1.00 79.31 93 GLN A O 1
ATOM 784 N N . GLU A 1 94 ? -2.580 -16.168 1.850 1.00 70.38 94 GLU A N 1
ATOM 785 C CA . GLU A 1 94 ? -2.606 -15.686 3.243 1.00 70.38 94 GLU A CA 1
ATOM 786 C C . GLU A 1 94 ? -1.786 -16.567 4.205 1.00 70.38 94 GLU A C 1
ATOM 788 O O . GLU A 1 94 ? -2.125 -16.758 5.374 1.00 70.38 94 GLU A O 1
ATOM 793 N N . ARG A 1 95 ? -0.682 -17.153 3.731 1.00 70.00 95 ARG A N 1
ATOM 794 C CA . ARG A 1 95 ? 0.245 -17.869 4.603 1.00 70.00 95 ARG A CA 1
ATOM 795 C C . ARG A 1 95 ? 0.911 -16.862 5.541 1.00 70.00 95 ARG A C 1
ATOM 797 O O . ARG A 1 95 ? 1.218 -15.741 5.149 1.00 70.00 95 ARG A O 1
ATOM 804 N N . LYS A 1 96 ? 1.174 -17.292 6.779 1.00 61.56 96 LYS A N 1
ATOM 805 C CA . LYS A 1 96 ? 1.761 -16.506 7.886 1.00 61.56 96 LYS A CA 1
ATOM 806 C C . LYS A 1 96 ? 3.238 -16.102 7.671 1.00 61.56 96 LYS A C 1
ATOM 808 O O . LYS A 1 96 ? 4.010 -16.081 8.624 1.00 61.56 96 LYS A O 1
ATOM 813 N N . GLY A 1 97 ? 3.657 -15.847 6.435 1.00 70.88 97 GLY A N 1
ATOM 814 C CA . GLY A 1 97 ? 5.041 -15.568 6.059 1.00 70.88 97 GLY A CA 1
ATOM 815 C C . GLY A 1 97 ? 5.181 -14.327 5.185 1.00 70.88 97 GLY A C 1
ATOM 816 O O . GLY A 1 97 ? 4.202 -13.748 4.717 1.00 70.88 97 GLY A O 1
ATOM 817 N N . ILE A 1 98 ? 6.431 -13.923 4.972 1.00 74.62 98 ILE A N 1
ATOM 818 C CA . ILE A 1 98 ? 6.781 -12.815 4.082 1.00 74.62 98 ILE A CA 1
ATOM 819 C C . ILE A 1 98 ? 6.639 -13.304 2.637 1.00 74.62 98 ILE A C 1
ATOM 821 O O . ILE A 1 98 ? 7.224 -14.318 2.261 1.00 74.62 98 ILE A O 1
ATOM 825 N N . TYR A 1 99 ? 5.855 -12.585 1.836 1.00 82.25 99 TYR A N 1
ATOM 826 C CA . TYR A 1 99 ? 5.741 -12.829 0.401 1.00 82.25 99 TYR A CA 1
ATOM 827 C C . TYR A 1 99 ? 7.031 -12.392 -0.304 1.00 82.25 99 TYR A C 1
ATOM 829 O O . TYR A 1 99 ? 7.398 -11.219 -0.221 1.00 82.25 99 TYR A O 1
ATOM 837 N N . ALA A 1 100 ? 7.714 -13.316 -0.981 1.00 84.94 100 ALA A N 1
ATOM 838 C CA . ALA A 1 100 ? 8.973 -13.054 -1.673 1.00 84.94 100 ALA A CA 1
ATOM 839 C C . ALA A 1 100 ? 9.020 -13.762 -3.031 1.00 84.94 100 ALA A C 1
ATOM 841 O O . ALA A 1 100 ? 8.458 -14.842 -3.209 1.00 84.94 100 ALA A O 1
ATOM 842 N N . VAL A 1 101 ? 9.715 -13.133 -3.975 1.00 87.38 101 VAL A N 1
ATOM 843 C CA . VAL A 1 101 ? 9.944 -13.628 -5.333 1.00 87.38 101 VAL A CA 1
ATOM 844 C C . VAL A 1 101 ? 11.446 -13.839 -5.504 1.00 87.38 101 VAL A C 1
ATOM 846 O O . VAL A 1 101 ? 12.227 -12.984 -5.092 1.00 87.38 101 VAL A O 1
ATOM 849 N N . TYR A 1 102 ? 11.848 -14.972 -6.083 1.00 87.19 102 TYR A N 1
ATOM 850 C CA . TYR A 1 102 ? 13.250 -15.413 -6.073 1.00 87.19 102 TYR A CA 1
ATOM 851 C C . TYR A 1 102 ? 13.928 -15.410 -7.445 1.00 87.19 102 TYR A C 1
ATOM 853 O O . TYR A 1 102 ? 15.150 -15.522 -7.511 1.00 87.19 102 TYR A O 1
ATOM 861 N N . THR A 1 103 ? 13.175 -15.279 -8.539 1.00 89.06 103 THR A N 1
ATOM 862 C CA . THR A 1 103 ? 13.739 -15.288 -9.896 1.00 89.06 103 THR A CA 1
ATOM 863 C C . THR A 1 103 ? 13.541 -13.941 -10.587 1.00 89.06 103 THR A C 1
ATOM 865 O O . THR A 1 103 ? 12.533 -13.265 -10.375 1.00 89.06 103 THR A O 1
ATOM 868 N N . LYS A 1 104 ? 14.498 -13.546 -11.441 1.00 85.06 104 LYS A N 1
ATOM 869 C CA . LYS A 1 104 ? 14.406 -12.298 -12.223 1.00 85.06 104 LYS A CA 1
ATOM 870 C C . LYS A 1 104 ? 13.145 -12.285 -13.090 1.00 85.06 104 LYS A C 1
ATOM 872 O O . LYS A 1 104 ? 12.412 -11.300 -13.093 1.00 85.06 104 LYS A O 1
ATOM 877 N N . GLN A 1 105 ? 12.867 -13.397 -13.776 1.00 87.12 105 GLN A N 1
ATOM 878 C CA . GLN A 1 105 ? 11.678 -13.538 -14.616 1.00 87.12 105 GLN A CA 1
ATOM 879 C C . GLN A 1 105 ? 10.397 -13.331 -13.807 1.00 87.12 105 GLN A C 1
ATOM 881 O O . GLN A 1 105 ? 9.549 -12.534 -14.209 1.00 87.12 105 GLN A O 1
ATOM 886 N N . ASP A 1 106 ? 10.278 -13.983 -12.648 1.00 88.25 106 ASP A N 1
ATOM 887 C CA . ASP A 1 106 ? 9.095 -13.821 -11.813 1.00 88.25 106 ASP A CA 1
ATOM 888 C C . ASP A 1 106 ? 8.937 -12.364 -11.371 1.00 88.25 106 ASP A C 1
ATOM 890 O O . ASP A 1 106 ? 7.821 -11.854 -11.381 1.00 88.25 106 ASP A O 1
ATOM 894 N N . VAL A 1 107 ? 10.018 -11.654 -11.025 1.00 87.25 107 VAL A N 1
ATOM 895 C CA . VAL A 1 107 ? 9.938 -10.229 -10.653 1.00 87.25 107 VAL A CA 1
ATOM 896 C C . VAL A 1 107 ? 9.334 -9.398 -11.787 1.00 87.25 107 VAL A C 1
ATOM 898 O O . VAL A 1 107 ? 8.396 -8.634 -11.545 1.00 87.25 107 VAL A O 1
ATOM 901 N N . HIS A 1 108 ? 9.799 -9.584 -13.025 1.00 85.88 108 HIS A N 1
ATOM 902 C CA . HIS A 1 108 ? 9.223 -8.901 -14.186 1.00 85.88 108 HIS A CA 1
ATOM 903 C C . HIS A 1 108 ? 7.746 -9.255 -14.386 1.00 85.88 108 HIS A C 1
ATOM 905 O O . HIS A 1 108 ? 6.915 -8.367 -14.570 1.00 85.88 108 HIS A O 1
ATOM 911 N N . GLU A 1 109 ? 7.384 -10.535 -14.293 1.00 88.88 109 GLU A N 1
ATOM 912 C CA . GLU A 1 109 ? 5.988 -10.962 -14.412 1.00 88.88 109 GLU A CA 1
ATOM 913 C C . GLU A 1 109 ? 5.086 -10.345 -13.333 1.00 88.88 109 GLU A C 1
ATOM 915 O O . GLU A 1 109 ? 3.940 -9.984 -13.616 1.00 88.88 109 GLU A O 1
ATOM 920 N N . HIS A 1 110 ? 5.587 -10.201 -12.105 1.00 89.81 110 HIS A N 1
ATOM 921 C CA . HIS A 1 110 ? 4.853 -9.580 -11.004 1.00 89.81 110 HIS A CA 1
ATOM 922 C C . HIS A 1 110 ? 4.643 -8.086 -11.226 1.00 89.81 110 HIS A C 1
ATOM 924 O O . HIS A 1 110 ? 3.529 -7.597 -11.040 1.00 89.81 110 HIS A O 1
ATOM 930 N N . ILE A 1 111 ? 5.678 -7.366 -11.662 1.00 88.69 111 ILE A N 1
ATOM 931 C CA . ILE A 1 111 ? 5.573 -5.938 -11.987 1.00 88.69 111 ILE A CA 1
ATOM 932 C C . ILE A 1 111 ? 4.541 -5.732 -13.102 1.00 88.69 111 ILE A C 1
ATOM 934 O O . ILE A 1 111 ? 3.647 -4.893 -12.972 1.00 88.69 111 ILE A O 1
ATOM 938 N N . ASN A 1 112 ? 4.583 -6.565 -14.144 1.00 87.50 112 ASN A N 1
ATOM 939 C CA . ASN A 1 112 ? 3.617 -6.523 -15.243 1.00 87.50 112 ASN A CA 1
ATOM 940 C C . ASN A 1 112 ? 2.194 -6.777 -14.749 1.00 87.50 112 ASN A C 1
ATOM 942 O O . ASN A 1 112 ? 1.259 -6.086 -15.156 1.00 87.50 112 ASN A O 1
ATOM 946 N N . HIS A 1 113 ? 2.024 -7.741 -13.841 1.00 90.19 113 HIS A N 1
ATOM 947 C CA . HIS A 1 113 ? 0.729 -8.029 -13.239 1.00 90.19 113 HIS A CA 1
ATOM 948 C C . HIS A 1 113 ? 0.169 -6.819 -12.484 1.00 90.19 113 HIS A C 1
ATOM 950 O O . HIS A 1 113 ? -0.991 -6.464 -12.688 1.00 90.19 113 HIS A O 1
ATOM 956 N N . ILE A 1 114 ? 0.991 -6.151 -11.668 1.00 90.31 114 ILE A N 1
ATOM 957 C CA . ILE A 1 114 ? 0.589 -4.960 -10.906 1.00 90.31 114 ILE A CA 1
ATOM 958 C C . ILE A 1 114 ? 0.127 -3.847 -11.851 1.00 90.31 114 ILE A C 1
ATOM 960 O O . ILE A 1 114 ? -0.938 -3.263 -11.645 1.00 90.31 114 ILE A O 1
ATOM 964 N N . ILE A 1 115 ? 0.898 -3.581 -12.907 1.00 88.62 115 ILE A N 1
ATOM 965 C CA . ILE A 1 115 ? 0.587 -2.532 -13.885 1.00 88.62 115 ILE A CA 1
ATOM 966 C C . ILE A 1 115 ? -0.722 -2.847 -14.612 1.00 88.62 115 ILE A C 1
ATOM 968 O O . ILE A 1 115 ? -1.602 -1.991 -14.698 1.00 88.62 115 ILE A O 1
ATOM 972 N N . MET A 1 116 ? -0.895 -4.088 -15.071 1.00 87.81 116 MET A N 1
ATOM 973 C CA . MET A 1 116 ? -2.131 -4.520 -15.724 1.00 87.81 116 MET A CA 1
ATOM 974 C C . MET A 1 116 ? -3.341 -4.372 -14.799 1.00 87.81 116 MET A C 1
ATOM 976 O O . MET A 1 116 ? -4.353 -3.803 -15.201 1.00 87.81 116 MET A O 1
ATOM 980 N N . ARG A 1 117 ? -3.226 -4.810 -13.538 1.00 88.50 117 ARG A N 1
ATOM 981 C CA . ARG A 1 117 ? -4.294 -4.691 -12.534 1.00 88.50 117 ARG A CA 1
ATOM 982 C C . ARG A 1 117 ? -4.638 -3.247 -12.204 1.00 88.50 117 ARG A C 1
ATOM 984 O O . ARG A 1 117 ? -5.804 -2.951 -11.967 1.00 88.50 117 ARG A O 1
ATOM 991 N N . TYR A 1 118 ? -3.652 -2.356 -12.227 1.00 87.81 118 TYR A N 1
ATOM 992 C CA . TYR A 1 118 ? -3.859 -0.927 -12.036 1.00 87.81 118 TYR A CA 1
ATOM 993 C C . TYR A 1 118 ? -4.649 -0.299 -13.192 1.00 87.81 118 TYR A C 1
ATOM 995 O O . TYR A 1 118 ? -5.626 0.412 -12.956 1.00 87.81 118 TYR A O 1
ATOM 1003 N N . VAL A 1 119 ? -4.282 -0.602 -14.441 1.00 85.75 119 VAL A N 1
ATOM 1004 C CA . VAL A 1 119 ? -4.990 -0.094 -15.631 1.00 85.75 119 VAL A CA 1
ATOM 1005 C C . VAL A 1 119 ? -6.417 -0.652 -15.706 1.00 85.75 119 VAL A C 1
ATOM 1007 O O . VAL A 1 119 ? -7.352 0.071 -16.045 1.00 85.75 119 VAL A O 1
ATOM 1010 N N . THR A 1 120 ? -6.620 -1.917 -15.327 1.00 86.38 120 THR A N 1
ATOM 1011 C CA . THR A 1 120 ? -7.943 -2.564 -15.301 1.00 86.38 120 THR A CA 1
ATOM 1012 C C . THR A 1 120 ? -8.645 -2.464 -13.943 1.00 86.38 120 THR A C 1
ATOM 1014 O O . THR A 1 120 ? -9.570 -3.229 -13.677 1.00 86.38 120 THR A O 1
ATOM 1017 N N . LEU A 1 121 ? -8.220 -1.561 -13.052 1.00 86.94 121 LEU A N 1
ATOM 1018 C CA . LEU A 1 121 ? -8.718 -1.519 -11.672 1.00 86.94 121 LEU A CA 1
ATOM 1019 C C . LEU A 1 121 ? -10.245 -1.381 -11.631 1.00 86.94 121 LEU A C 1
ATOM 1021 O O . LEU A 1 121 ? -10.912 -2.159 -10.958 1.00 86.94 121 LEU A O 1
ATOM 1025 N N . ARG A 1 122 ? -10.795 -0.458 -12.432 1.00 82.19 122 ARG A N 1
ATOM 1026 C CA . ARG A 1 122 ? -12.241 -0.178 -12.494 1.00 82.19 122 ARG A CA 1
ATOM 1027 C C . ARG A 1 122 ? -13.086 -1.359 -12.981 1.00 82.19 122 ARG A C 1
ATOM 1029 O O . ARG A 1 122 ? -14.268 -1.395 -12.671 1.00 82.19 122 ARG A O 1
ATOM 1036 N N . SER A 1 123 ? -12.523 -2.272 -13.774 1.00 83.69 123 SER A N 1
ATOM 1037 C CA . SER A 1 123 ? -13.265 -3.420 -14.312 1.00 83.69 123 SER A CA 1
ATOM 1038 C C . SER A 1 123 ? -13.105 -4.686 -13.473 1.00 83.69 123 SER A C 1
ATOM 1040 O O . SER A 1 123 ? -13.983 -5.541 -13.502 1.00 83.69 123 SER A O 1
ATOM 1042 N N . VAL A 1 124 ? -11.997 -4.821 -12.739 1.00 84.56 124 VAL A N 1
ATOM 1043 C CA . VAL A 1 124 ? -11.675 -6.034 -11.971 1.00 84.56 124 VAL A CA 1
ATOM 1044 C C . VAL A 1 124 ? -12.067 -5.909 -10.497 1.00 84.56 124 VAL A C 1
ATOM 1046 O O . VAL A 1 124 ? -12.398 -6.916 -9.874 1.00 84.56 124 VAL A O 1
ATOM 1049 N N . SER A 1 125 ? -12.022 -4.710 -9.904 1.00 85.06 125 SER A N 1
ATOM 1050 C CA . SER A 1 125 ? -12.318 -4.553 -8.479 1.00 85.06 125 SER A CA 1
ATOM 1051 C C . SER A 1 125 ? -13.819 -4.594 -8.191 1.00 85.06 125 SER A C 1
ATOM 1053 O O . SER A 1 125 ? -14.585 -3.856 -8.800 1.00 85.06 125 SER A O 1
ATOM 1055 N N . VAL A 1 126 ? -14.220 -5.387 -7.195 1.00 85.00 126 VAL A N 1
ATOM 1056 C CA . VAL A 1 126 ? -15.603 -5.419 -6.677 1.00 85.00 126 VAL A CA 1
ATOM 1057 C C . VAL A 1 126 ? -15.923 -4.169 -5.843 1.00 85.00 126 VAL A C 1
ATOM 1059 O O . VAL A 1 126 ? -17.071 -3.737 -5.778 1.00 85.00 126 VAL A O 1
ATOM 1062 N N . GLY A 1 127 ? -14.906 -3.570 -5.214 1.00 79.56 127 GLY A N 1
ATOM 1063 C CA . GLY A 1 127 ? -15.040 -2.336 -4.440 1.00 79.56 127 GLY A CA 1
ATOM 1064 C C . GLY A 1 127 ? -15.245 -1.097 -5.317 1.00 79.56 127 GLY A C 1
ATOM 1065 O O . GLY A 1 127 ? -14.858 -1.062 -6.485 1.00 79.56 127 GLY A O 1
ATOM 1066 N N . ASN A 1 128 ? -15.805 -0.038 -4.731 1.00 82.94 128 ASN A N 1
ATOM 1067 C CA . ASN A 1 128 ? -16.019 1.264 -5.372 1.00 82.94 128 ASN A CA 1
ATOM 1068 C C . ASN A 1 128 ? -14.719 2.089 -5.473 1.00 82.94 128 ASN A C 1
ATOM 1070 O O . ASN A 1 128 ? -14.662 3.257 -5.084 1.00 82.94 128 ASN A O 1
ATOM 1074 N N . HIS A 1 129 ? -13.652 1.476 -5.983 1.00 84.50 129 HIS A N 1
ATOM 1075 C CA . HIS A 1 129 ? -12.349 2.114 -6.108 1.00 84.50 129 HIS A CA 1
ATOM 1076 C C . HIS A 1 129 ? -12.256 2.941 -7.387 1.00 84.50 129 HIS A C 1
ATOM 1078 O O . HIS A 1 129 ? -12.588 2.494 -8.485 1.00 84.50 129 HIS A O 1
ATOM 1084 N N . ALA A 1 130 ? -11.740 4.158 -7.250 1.00 83.12 130 ALA A N 1
ATOM 1085 C CA . ALA A 1 130 ? -11.462 5.042 -8.367 1.00 83.12 130 ALA A CA 1
ATOM 1086 C C . ALA A 1 130 ? -10.058 5.627 -8.232 1.00 83.12 130 ALA A C 1
ATOM 1088 O O . ALA A 1 130 ? -9.582 5.907 -7.131 1.00 83.12 130 ALA A O 1
ATOM 1089 N N . LEU A 1 131 ? -9.403 5.838 -9.373 1.00 84.06 131 LEU A N 1
ATOM 1090 C CA . LEU A 1 131 ? -8.163 6.597 -9.417 1.00 84.06 131 LEU A CA 1
ATOM 1091 C C . LEU A 1 131 ? -8.453 8.049 -9.042 1.00 84.06 131 LEU A C 1
ATOM 1093 O O . LEU A 1 131 ? -9.431 8.641 -9.507 1.00 84.06 131 LEU A O 1
ATOM 1097 N N . LYS A 1 132 ? -7.586 8.622 -8.205 1.00 84.56 132 LYS A N 1
ATOM 1098 C CA . LYS A 1 132 ? -7.633 10.049 -7.901 1.00 84.56 132 LYS A CA 1
ATOM 1099 C C . LYS A 1 132 ? -7.479 10.821 -9.209 1.00 84.56 132 LYS A C 1
ATOM 1101 O O . LYS A 1 132 ? -6.624 10.491 -10.024 1.00 84.56 132 LYS A O 1
ATOM 1106 N N . ARG A 1 133 ? -8.305 11.845 -9.406 1.00 83.62 133 ARG A N 1
ATOM 1107 C CA . ARG A 1 133 ? -8.266 12.689 -10.600 1.00 83.62 133 ARG A CA 1
ATOM 1108 C C . ARG A 1 133 ? -7.726 14.062 -10.223 1.00 83.62 133 ARG A C 1
ATOM 1110 O O . ARG A 1 133 ? -8.244 14.694 -9.305 1.00 83.62 133 ARG A O 1
ATOM 1117 N N . VAL A 1 134 ? -6.672 14.505 -10.898 1.00 83.62 134 VAL A N 1
ATOM 1118 C CA . VAL A 1 134 ? -6.041 15.816 -10.694 1.00 83.62 134 VAL A CA 1
ATOM 1119 C C . VAL A 1 134 ? -6.120 16.564 -12.018 1.00 83.62 134 VAL A C 1
ATOM 1121 O O . VAL A 1 134 ? -5.689 16.044 -13.037 1.00 83.62 134 VAL A O 1
ATOM 1124 N N . ASN A 1 135 ? -6.720 17.758 -12.032 1.00 81.12 135 ASN A N 1
ATOM 1125 C CA . ASN A 1 135 ? -6.910 18.566 -13.249 1.00 81.12 135 ASN A CA 1
ATOM 1126 C C . ASN A 1 135 ? -7.556 17.803 -14.423 1.00 81.12 135 ASN A C 1
ATOM 1128 O O . ASN A 1 135 ? -7.204 17.997 -15.583 1.00 81.12 135 ASN A O 1
ATOM 1132 N N . GLY A 1 136 ? -8.504 16.910 -14.126 1.00 77.56 136 GLY A N 1
ATOM 1133 C CA . GLY A 1 136 ? -9.225 16.160 -15.154 1.00 77.56 136 GLY A CA 1
ATOM 1134 C C . GLY A 1 136 ? -8.458 14.979 -15.757 1.00 77.56 136 GLY A C 1
ATOM 1135 O O . GLY A 1 136 ? -9.022 14.318 -16.628 1.00 77.56 136 GLY A O 1
ATOM 1136 N N . THR A 1 137 ? -7.255 14.651 -15.274 1.00 80.00 137 THR A N 1
ATOM 1137 C CA . THR A 1 137 ? -6.515 13.428 -15.626 1.00 80.00 137 THR A CA 1
ATOM 1138 C C . THR A 1 137 ? -6.390 12.497 -14.422 1.00 80.00 137 THR A C 1
ATOM 1140 O O . THR A 1 137 ? -6.316 12.940 -13.274 1.00 80.00 137 THR A O 1
ATOM 1143 N N . ASP A 1 138 ? -6.436 11.187 -14.670 1.00 84.00 138 ASP A N 1
ATOM 1144 C CA . ASP A 1 138 ? -6.225 10.193 -13.616 1.00 84.00 138 ASP A CA 1
ATOM 1145 C C . ASP A 1 138 ? -4.755 10.258 -13.161 1.00 84.00 138 ASP A C 1
ATOM 1147 O O . ASP A 1 138 ? -3.849 10.369 -13.992 1.00 84.00 138 ASP A O 1
ATOM 1151 N N . THR A 1 139 ? -4.515 10.230 -11.846 1.00 86.62 139 THR A N 1
ATOM 1152 C CA . THR A 1 139 ? -3.164 10.198 -11.272 1.00 86.62 139 THR A CA 1
ATOM 1153 C C . THR A 1 139 ? -2.413 8.998 -11.848 1.00 86.62 139 THR A C 1
ATOM 1155 O O . THR A 1 139 ? -2.991 7.917 -11.859 1.00 86.62 139 THR A O 1
ATOM 1158 N N . PRO A 1 140 ? -1.165 9.152 -12.324 1.00 87.50 140 PRO A N 1
ATOM 1159 C CA . PRO A 1 140 ? -0.393 8.030 -12.843 1.00 87.50 140 PRO A CA 1
ATOM 1160 C C . PRO A 1 140 ? 0.088 7.098 -11.724 1.00 87.50 140 PRO A C 1
ATOM 1162 O O . PRO A 1 140 ? 0.304 7.526 -10.588 1.00 87.50 140 PRO A O 1
ATOM 1165 N N . LEU A 1 141 ? 0.322 5.831 -12.065 1.00 88.31 141 LEU A N 1
ATOM 1166 C CA . LEU A 1 141 ? 1.100 4.911 -11.240 1.00 88.31 141 LEU A CA 1
ATOM 1167 C C . LEU A 1 141 ? 2.584 5.255 -11.387 1.00 88.31 141 LEU A C 1
ATOM 1169 O O . LEU A 1 141 ? 3.094 5.307 -12.505 1.00 88.31 141 LEU A O 1
ATOM 1173 N N . THR A 1 142 ? 3.277 5.463 -10.269 1.00 89.81 142 THR A N 1
ATOM 1174 C CA . THR A 1 142 ? 4.720 5.724 -10.268 1.00 89.81 142 THR A CA 1
ATOM 1175 C C . THR A 1 142 ? 5.484 4.447 -9.936 1.00 89.81 142 THR A C 1
ATOM 1177 O O . THR A 1 142 ? 5.363 3.926 -8.828 1.00 89.81 142 THR A O 1
ATOM 1180 N N . LEU A 1 143 ? 6.287 3.955 -10.878 1.00 89.81 143 LEU A N 1
ATOM 1181 C CA . LEU A 1 143 ? 7.218 2.848 -10.664 1.00 89.81 143 LEU A CA 1
ATOM 1182 C C . LEU A 1 143 ? 8.613 3.429 -10.446 1.00 89.81 143 LEU A C 1
ATOM 1184 O O . LEU A 1 143 ? 9.119 4.093 -11.340 1.00 89.81 143 LEU A O 1
ATOM 1188 N N . CYS A 1 144 ? 9.225 3.195 -9.286 1.00 89.81 144 CYS A N 1
ATOM 1189 C CA . CYS A 1 144 ? 10.564 3.700 -8.981 1.00 89.81 144 CYS A CA 1
ATOM 1190 C C . CYS A 1 144 ? 11.540 2.555 -8.716 1.00 89.81 144 CYS A C 1
ATOM 1192 O O . CYS A 1 144 ? 11.282 1.710 -7.858 1.00 89.81 144 CYS A O 1
ATOM 1194 N N . GLN A 1 145 ? 12.682 2.581 -9.392 1.00 87.44 145 GLN A N 1
ATOM 1195 C CA . GLN A 1 145 ? 13.824 1.720 -9.126 1.00 87.44 145 GLN A CA 1
ATOM 1196 C C . GLN A 1 145 ? 14.845 2.496 -8.298 1.00 87.44 145 GLN A C 1
ATOM 1198 O O . GLN A 1 145 ? 15.195 3.629 -8.622 1.00 87.44 145 GLN A O 1
ATOM 1203 N N . ARG A 1 146 ? 15.318 1.887 -7.210 1.00 88.19 146 ARG A N 1
ATOM 1204 C CA . ARG A 1 146 ? 16.427 2.409 -6.409 1.00 88.19 146 ARG A CA 1
ATOM 1205 C C . ARG A 1 146 ? 17.607 1.478 -6.577 1.00 88.19 146 ARG A C 1
ATOM 1207 O O . ARG A 1 146 ? 17.485 0.295 -6.268 1.00 88.19 146 ARG A O 1
ATOM 1214 N N . PHE A 1 147 ? 18.717 2.008 -7.060 1.00 84.44 147 PHE A N 1
ATOM 1215 C CA . PHE A 1 147 ? 19.921 1.236 -7.326 1.00 84.44 147 PHE A CA 1
ATOM 1216 C C . PHE A 1 147 ? 21.159 2.032 -6.917 1.00 84.44 147 PHE A C 1
ATOM 1218 O O . PHE A 1 147 ? 21.132 3.258 -6.789 1.00 84.44 147 PHE A O 1
ATOM 1225 N N . TYR A 1 148 ? 22.244 1.318 -6.650 1.00 81.88 148 TYR A N 1
ATOM 1226 C CA . TYR A 1 148 ? 23.535 1.931 -6.365 1.00 81.88 148 TYR A CA 1
ATOM 1227 C C . TYR A 1 148 ? 24.182 2.406 -7.673 1.00 81.88 148 TYR A C 1
ATOM 1229 O O . TYR A 1 148 ? 23.980 1.811 -8.728 1.00 81.88 148 TYR A O 1
ATOM 1237 N N . THR A 1 149 ? 24.980 3.470 -7.626 1.00 75.38 149 THR A N 1
ATOM 1238 C CA . THR A 1 149 ? 25.639 4.033 -8.820 1.00 75.38 149 THR A CA 1
ATOM 1239 C C . THR A 1 149 ? 26.539 3.039 -9.566 1.00 75.38 149 THR A C 1
ATOM 1241 O O . THR A 1 149 ? 27.262 2.277 -8.929 1.00 75.38 149 THR A O 1
ATOM 1244 N N . HIS A 1 150 ? 26.571 3.121 -10.903 1.00 61.12 150 HIS A N 1
ATOM 1245 C CA . HIS A 1 150 ? 27.269 2.215 -11.838 1.00 61.12 150 HIS A CA 1
ATOM 1246 C C . HIS A 1 150 ? 28.792 2.031 -11.650 1.00 61.12 150 HIS A C 1
ATOM 1248 O O . HIS A 1 150 ? 29.385 1.199 -12.329 1.00 61.12 150 HIS A O 1
ATOM 1254 N N . HIS A 1 151 ? 29.452 2.733 -10.722 1.00 54.81 151 HIS A N 1
ATOM 1255 C CA . HIS A 1 151 ? 30.859 2.477 -10.359 1.00 54.81 151 HIS A CA 1
ATOM 1256 C C . HIS A 1 151 ? 31.017 1.248 -9.445 1.00 54.81 151 HIS A C 1
ATOM 1258 O O . HIS A 1 151 ? 31.802 1.251 -8.499 1.00 54.81 151 HIS A O 1
ATOM 1264 N N . GLN A 1 152 ? 30.230 0.211 -9.709 1.00 57.00 152 GLN A N 1
ATOM 1265 C CA . GLN A 1 152 ? 30.193 -1.035 -8.966 1.00 57.00 152 GLN A CA 1
ATOM 1266 C C . GLN A 1 152 ? 30.975 -2.084 -9.738 1.00 57.00 152 GLN A C 1
ATOM 1268 O O . GLN A 1 152 ? 30.510 -2.625 -10.735 1.00 57.00 152 GLN A O 1
ATOM 1273 N N . GLN A 1 153 ? 32.180 -2.372 -9.264 1.00 57.97 153 GLN A N 1
ATOM 1274 C CA . GLN A 1 153 ? 32.925 -3.541 -9.700 1.00 57.97 153 GLN A CA 1
ATOM 1275 C C . GLN A 1 153 ? 32.619 -4.643 -8.686 1.00 57.97 153 GLN A C 1
ATOM 1277 O O . GLN A 1 153 ? 33.321 -4.791 -7.689 1.00 57.97 153 GLN A O 1
ATOM 1282 N N . LEU A 1 154 ? 31.488 -5.329 -8.876 1.00 63.62 154 LEU A N 1
ATOM 1283 C CA . LEU A 1 154 ? 31.200 -6.581 -8.183 1.00 63.62 154 LEU A CA 1
ATOM 1284 C C . LEU A 1 154 ? 31.716 -7.700 -9.078 1.00 63.62 154 LEU A C 1
ATOM 1286 O O . LEU A 1 154 ? 31.023 -8.172 -9.975 1.00 63.62 154 LEU A O 1
ATOM 1290 N N . SER A 1 155 ? 32.965 -8.089 -8.860 1.00 64.56 155 SER A N 1
ATOM 1291 C CA . SER A 1 155 ? 33.527 -9.284 -9.478 1.00 64.56 155 SER A CA 1
ATOM 1292 C C . SER A 1 155 ? 33.573 -10.365 -8.406 1.00 64.56 155 SER A C 1
ATOM 1294 O O . SER A 1 155 ? 34.576 -10.452 -7.698 1.00 64.56 155 SER A O 1
ATOM 1296 N N . PRO A 1 156 ? 32.502 -11.170 -8.244 1.00 67.50 156 PRO A N 1
ATOM 1297 C CA . PRO A 1 156 ? 32.483 -12.238 -7.245 1.00 67.50 156 PRO A CA 1
ATOM 1298 C C . PRO A 1 156 ? 33.650 -13.218 -7.434 1.00 67.50 156 PRO A C 1
ATOM 1300 O O . PRO A 1 156 ? 34.176 -13.720 -6.449 1.00 67.50 156 PRO A O 1
ATOM 1303 N N . ASP A 1 157 ? 34.118 -13.396 -8.672 1.00 71.50 157 ASP A N 1
ATOM 1304 C CA . ASP A 1 157 ? 35.269 -14.241 -9.013 1.00 71.50 157 ASP A CA 1
ATOM 1305 C C . ASP A 1 157 ? 36.617 -13.703 -8.507 1.00 71.50 157 ASP A C 1
ATOM 1307 O O . ASP A 1 157 ? 37.543 -14.476 -8.287 1.00 71.50 157 ASP A O 1
ATOM 1311 N N . ASN A 1 158 ? 36.742 -12.384 -8.332 1.00 77.12 158 ASN A N 1
ATOM 1312 C CA . ASN A 1 158 ? 37.988 -11.728 -7.920 1.00 77.12 158 ASN A CA 1
ATOM 1313 C C . ASN A 1 158 ? 37.962 -11.291 -6.444 1.00 77.12 158 ASN A C 1
ATOM 1315 O O . ASN A 1 158 ? 38.895 -10.628 -5.996 1.00 77.12 158 ASN A O 1
ATOM 1319 N N . GLU A 1 159 ? 36.876 -11.602 -5.722 1.00 67.88 159 GLU A N 1
ATOM 1320 C CA . GLU A 1 159 ? 36.601 -11.212 -4.327 1.00 67.88 159 GLU A CA 1
ATOM 1321 C C . GLU A 1 159 ? 36.690 -9.698 -4.040 1.00 67.88 159 GLU A C 1
ATOM 1323 O O . GLU A 1 159 ? 36.676 -9.262 -2.887 1.00 67.88 159 GLU A O 1
ATOM 1328 N N . THR A 1 160 ? 36.738 -8.860 -5.076 1.00 68.81 160 THR A N 1
ATOM 1329 C CA . THR A 1 160 ? 36.758 -7.407 -4.941 1.00 68.81 160 THR A CA 1
ATOM 1330 C C . THR A 1 160 ? 35.349 -6.849 -5.083 1.00 68.81 160 THR A C 1
ATOM 1332 O O . THR A 1 160 ? 34.645 -7.093 -6.065 1.00 68.81 160 THR A O 1
ATOM 1335 N N . PHE A 1 161 ? 34.936 -6.065 -4.088 1.00 66.94 161 PHE A N 1
ATOM 1336 C CA . PHE A 1 161 ? 33.722 -5.265 -4.147 1.00 66.94 161 PHE A CA 1
ATOM 1337 C C . PHE A 1 161 ? 34.042 -3.828 -3.740 1.00 66.94 161 PHE A C 1
ATOM 1339 O O . PHE A 1 161 ? 34.623 -3.568 -2.687 1.00 66.94 161 PHE A O 1
ATOM 1346 N N . TYR A 1 162 ? 33.650 -2.877 -4.582 1.00 69.00 162 TYR A N 1
ATOM 1347 C CA . TYR A 1 162 ? 33.629 -1.461 -4.235 1.00 69.00 162 TYR A CA 1
ATOM 1348 C C . TYR A 1 162 ? 32.204 -0.952 -4.423 1.00 69.00 162 TYR A C 1
ATOM 1350 O O . TYR A 1 162 ? 31.687 -0.928 -5.539 1.00 69.00 162 TYR A O 1
ATOM 1358 N N . ILE A 1 163 ? 31.554 -0.591 -3.315 1.00 70.38 163 ILE A N 1
ATOM 1359 C CA . ILE A 1 163 ? 30.170 -0.115 -3.306 1.00 70.38 163 ILE A CA 1
ATOM 1360 C C . ILE A 1 163 ? 30.175 1.308 -2.763 1.00 70.38 163 ILE A C 1
ATOM 1362 O O . ILE A 1 163 ? 30.395 1.538 -1.573 1.00 70.38 163 ILE A O 1
ATOM 1366 N N . ALA A 1 164 ? 29.920 2.276 -3.638 1.00 73.12 164 ALA A N 1
ATOM 1367 C CA . ALA A 1 164 ? 29.637 3.634 -3.204 1.00 73.12 164 ALA A CA 1
ATOM 1368 C C . ALA A 1 164 ? 28.243 3.670 -2.542 1.00 73.12 164 ALA A C 1
ATOM 1370 O O . ALA A 1 164 ? 27.283 3.179 -3.138 1.00 73.12 164 ALA A O 1
ATOM 1371 N N . PRO A 1 165 ? 28.072 4.290 -1.359 1.00 77.56 165 PRO A N 1
ATOM 1372 C CA . PRO A 1 165 ? 26.783 4.339 -0.657 1.00 77.56 165 PRO A CA 1
ATOM 1373 C C . PRO A 1 165 ? 25.752 5.267 -1.325 1.00 77.56 165 PRO A C 1
ATOM 1375 O O . PRO A 1 165 ? 24.692 5.528 -0.759 1.00 77.56 165 PRO A O 1
ATOM 1378 N N . ASN A 1 166 ? 26.056 5.803 -2.509 1.00 82.75 166 ASN A N 1
ATOM 1379 C CA . ASN A 1 166 ? 25.172 6.702 -3.228 1.00 82.75 166 ASN A CA 1
ATOM 1380 C C . ASN A 1 166 ? 24.067 5.907 -3.937 1.00 82.75 166 ASN A C 1
ATOM 1382 O O . ASN A 1 166 ? 24.337 5.115 -4.843 1.00 82.75 166 ASN A O 1
ATOM 1386 N N . VAL A 1 167 ? 22.824 6.134 -3.514 1.00 85.62 167 VAL A N 1
ATOM 1387 C CA . VAL A 1 167 ? 21.628 5.506 -4.079 1.00 85.62 167 VAL A CA 1
ATOM 1388 C C . VAL A 1 167 ? 20.990 6.473 -5.067 1.00 85.62 167 VAL A C 1
ATOM 1390 O O . VAL A 1 167 ? 20.545 7.555 -4.685 1.00 85.62 167 VAL A O 1
ATOM 1393 N N . GLN A 1 168 ? 20.896 6.062 -6.327 1.00 86.44 168 GLN A N 1
ATOM 1394 C CA . GLN A 1 168 ? 20.112 6.762 -7.335 1.00 86.44 168 GLN A CA 1
ATOM 1395 C C . GLN A 1 168 ? 18.695 6.189 -7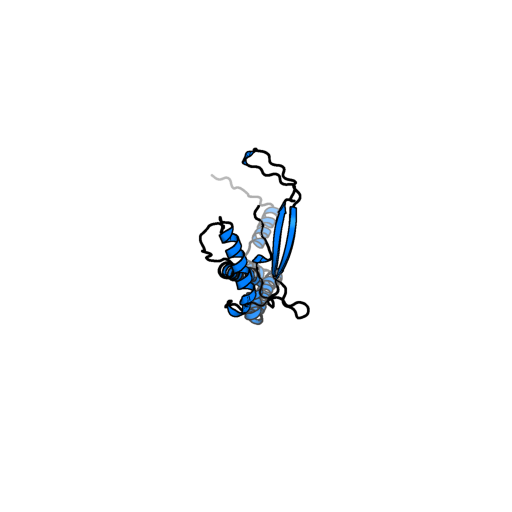.390 1.00 86.44 168 GLN A C 1
ATOM 1397 O O . GLN A 1 168 ? 18.452 5.024 -7.069 1.00 86.44 168 GLN A O 1
ATOM 1402 N N . THR A 1 169 ? 17.734 7.049 -7.724 1.00 89.12 169 THR A N 1
ATOM 1403 C CA . THR A 1 169 ? 16.330 6.668 -7.886 1.00 89.12 169 THR A CA 1
ATOM 1404 C C . THR A 1 169 ? 15.855 7.121 -9.253 1.00 89.12 169 THR A C 1
ATOM 1406 O O . THR A 1 169 ? 15.857 8.318 -9.533 1.00 89.12 169 THR A O 1
ATOM 1409 N N . GLU A 1 170 ? 15.395 6.180 -10.064 1.00 88.31 170 GLU A N 1
ATOM 1410 C CA . GLU A 1 170 ? 14.769 6.453 -11.353 1.00 88.31 170 GLU A CA 1
ATOM 1411 C C . GLU A 1 170 ? 13.300 6.055 -11.290 1.00 88.31 170 GLU A C 1
ATOM 1413 O O . GLU A 1 170 ? 12.962 4.995 -10.767 1.00 88.31 170 GLU A O 1
ATOM 1418 N N . CYS A 1 171 ? 12.414 6.926 -11.776 1.00 89.88 171 CYS A N 1
ATOM 1419 C CA . CYS A 1 171 ? 10.972 6.725 -11.685 1.00 89.88 171 CYS A CA 1
ATOM 1420 C C . CYS A 1 171 ? 10.282 6.906 -13.037 1.00 89.88 171 CYS A C 1
ATOM 1422 O O . CYS A 1 171 ? 10.626 7.792 -13.818 1.00 89.88 171 CYS A O 1
ATOM 1424 N N . VAL A 1 172 ? 9.234 6.115 -13.250 1.00 87.06 172 VAL A N 1
ATOM 1425 C CA . VAL A 1 172 ? 8.398 6.086 -14.452 1.00 87.06 172 VAL A CA 1
ATOM 1426 C C . VAL A 1 172 ? 6.957 6.361 -14.074 1.00 87.06 172 VAL A C 1
ATOM 1428 O O . VAL A 1 172 ? 6.478 5.875 -13.050 1.00 87.06 172 VAL A O 1
ATOM 1431 N N . TYR A 1 173 ? 6.254 7.105 -14.924 1.00 87.00 173 TYR A N 1
ATOM 1432 C CA . TYR A 1 173 ? 4.850 7.454 -14.733 1.00 87.00 173 TYR A CA 1
ATOM 1433 C C . TYR A 1 173 ? 3.981 6.723 -15.753 1.00 87.00 173 TYR A C 1
ATOM 1435 O O . TYR A 1 173 ? 4.085 6.951 -16.958 1.00 87.00 173 TYR A O 1
ATOM 1443 N N . ILE A 1 174 ? 3.100 5.857 -15.260 1.00 84.62 174 ILE A N 1
ATOM 1444 C CA . ILE A 1 174 ? 2.219 5.023 -16.072 1.00 84.62 174 ILE A CA 1
ATOM 1445 C C . ILE A 1 174 ? 0.800 5.576 -15.979 1.00 84.62 174 ILE A C 1
ATOM 1447 O O . ILE A 1 174 ? 0.182 5.592 -14.914 1.00 84.62 174 ILE A O 1
ATOM 1451 N N . TYR A 1 175 ? 0.271 6.02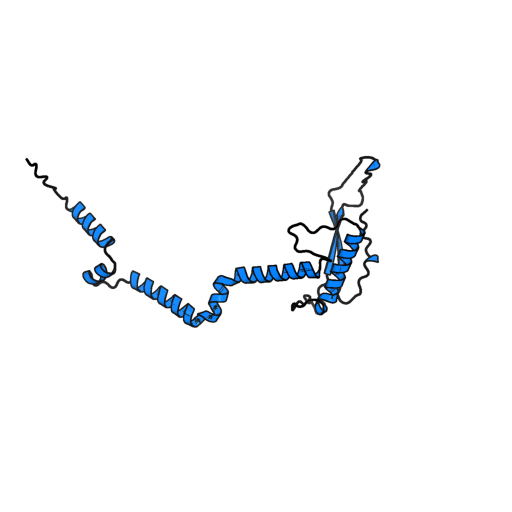6 -17.113 1.00 82.69 175 TYR A N 1
ATOM 1452 C CA . TYR A 1 175 ? -1.086 6.553 -17.214 1.00 82.69 175 TYR A CA 1
ATOM 1453 C C . TYR A 1 175 ? -2.040 5.460 -17.691 1.00 82.69 175 TYR A C 1
ATOM 1455 O O . TYR A 1 175 ? -1.746 4.762 -18.657 1.00 82.69 175 TYR A O 1
ATOM 1463 N N . SER A 1 176 ? -3.228 5.372 -17.084 1.00 74.69 176 SER A N 1
ATOM 1464 C CA . SER A 1 176 ? -4.258 4.379 -17.442 1.00 74.69 176 SER A CA 1
ATOM 1465 C C . SER A 1 176 ? -4.737 4.450 -18.903 1.00 74.69 176 SER A C 1
ATOM 1467 O O . SER A 1 176 ? -5.446 3.556 -19.355 1.00 74.69 176 SER A O 1
ATOM 1469 N N . THR A 1 177 ? -4.404 5.513 -19.637 1.00 68.81 177 THR A N 1
ATOM 1470 C CA . THR A 1 177 ? -4.836 5.750 -21.021 1.00 68.81 177 THR A CA 1
ATOM 1471 C C . THR A 1 177 ? -3.861 5.230 -22.077 1.00 68.81 177 THR A C 1
ATOM 1473 O O . THR A 1 177 ? -4.205 5.252 -23.257 1.00 68.81 177 THR A O 1
ATOM 1476 N N . LYS A 1 178 ? -2.660 4.776 -21.694 1.00 61.22 178 LYS A N 1
ATOM 1477 C CA . LYS A 1 178 ? -1.652 4.258 -22.629 1.00 61.22 178 LYS A CA 1
ATOM 1478 C C . LYS A 1 178 ? -1.330 2.793 -22.312 1.00 61.22 178 LYS A C 1
ATOM 1480 O O . LYS A 1 178 ? -1.111 2.483 -21.141 1.00 61.22 178 LYS A O 1
ATOM 1485 N N . PRO A 1 179 ? -1.264 1.896 -23.315 1.00 58.97 179 PRO A N 1
ATOM 1486 C CA . PRO A 1 179 ? -0.705 0.568 -23.104 1.00 58.97 179 PRO A CA 1
ATOM 1487 C C . PRO A 1 179 ? 0.771 0.723 -22.721 1.00 58.97 179 PRO A C 1
ATOM 1489 O O . PRO A 1 179 ? 1.545 1.336 -23.453 1.00 58.97 179 PRO A O 1
ATOM 1492 N N . PHE A 1 180 ? 1.141 0.228 -21.543 1.00 63.47 180 PHE A N 1
ATOM 1493 C CA . PHE A 1 180 ? 2.516 0.266 -21.058 1.00 63.47 180 PHE A CA 1
ATOM 1494 C C . PHE A 1 180 ? 3.264 -0.967 -21.565 1.00 63.47 180 PHE A C 1
ATOM 1496 O O . PHE A 1 180 ? 2.830 -2.090 -21.305 1.00 63.47 180 PHE A O 1
ATOM 1503 N N . ASN A 1 181 ? 4.374 -0.763 -22.279 1.00 58.66 181 ASN A N 1
ATOM 1504 C CA . ASN A 1 181 ? 5.243 -1.849 -22.710 1.00 58.66 181 ASN A CA 1
ATOM 1505 C C . ASN A 1 181 ? 6.482 -1.906 -21.813 1.00 58.66 181 ASN A C 1
ATOM 1507 O O . ASN A 1 181 ? 7.345 -1.035 -21.860 1.00 58.66 181 ASN A O 1
ATOM 1511 N N . VAL A 1 182 ? 6.563 -2.941 -20.981 1.00 57.50 182 VAL A N 1
ATOM 1512 C CA . VAL A 1 182 ? 7.609 -3.072 -19.950 1.00 57.50 182 VAL A CA 1
ATOM 1513 C C . VAL A 1 182 ? 8.986 -3.292 -20.576 1.00 57.50 182 VAL A C 1
ATOM 1515 O O . VAL A 1 182 ? 9.996 -2.978 -19.961 1.00 57.50 182 VAL A O 1
ATOM 1518 N N . SER A 1 183 ? 9.035 -3.756 -21.827 1.00 55.47 183 SER A N 1
ATOM 1519 C CA . SER A 1 183 ? 10.267 -3.918 -22.604 1.00 55.47 183 SER A CA 1
ATOM 1520 C C . SER A 1 183 ? 11.029 -2.610 -22.850 1.00 55.47 183 SER A C 1
ATOM 1522 O O . SER A 1 183 ? 12.199 -2.665 -23.210 1.00 55.47 183 SER A O 1
ATOM 1524 N N . GLU A 1 184 ? 10.397 -1.447 -22.659 1.00 53.94 184 GLU A N 1
ATOM 1525 C CA . GLU A 1 184 ? 11.064 -0.137 -22.723 1.00 53.94 184 GLU A CA 1
ATOM 1526 C C . GLU A 1 184 ? 11.837 0.206 -21.438 1.00 53.94 184 GLU A C 1
ATOM 1528 O O . GLU A 1 184 ? 12.608 1.161 -21.428 1.00 53.94 184 GLU A O 1
ATOM 1533 N N . PHE A 1 185 ? 11.661 -0.578 -20.369 1.00 57.56 185 PHE A N 1
ATOM 1534 C CA . PHE A 1 185 ? 12.415 -0.459 -19.126 1.00 57.56 185 PHE A CA 1
ATOM 1535 C C . PHE A 1 185 ? 13.233 -1.733 -18.893 1.00 57.56 185 PHE A C 1
ATOM 1537 O O . PHE A 1 185 ? 12.717 -2.698 -18.315 1.00 57.56 185 PHE A O 1
ATOM 1544 N N . PRO A 1 186 ? 14.510 -1.767 -19.318 1.00 52.81 186 PRO A N 1
ATOM 1545 C CA . PRO A 1 186 ? 15.425 -2.779 -18.831 1.00 52.81 186 PRO A CA 1
ATOM 1546 C C . PRO A 1 186 ? 15.598 -2.524 -17.333 1.00 52.81 186 PRO A C 1
ATOM 1548 O O . PRO A 1 186 ? 16.367 -1.664 -16.912 1.00 52.81 186 PRO A O 1
ATOM 1551 N N . LEU A 1 187 ? 14.838 -3.241 -16.501 1.00 56.91 187 LEU A N 1
ATOM 1552 C CA . LEU A 1 187 ? 15.229 -3.433 -15.110 1.00 56.91 187 LEU A CA 1
ATOM 1553 C C . LEU A 1 187 ? 16.471 -4.321 -15.171 1.00 56.91 187 LEU A C 1
ATOM 1555 O O . LEU A 1 187 ? 16.384 -5.543 -15.046 1.00 56.91 187 LEU A O 1
ATOM 1559 N N . ASP A 1 188 ? 17.612 -3.706 -15.466 1.00 53.53 188 ASP A N 1
ATOM 1560 C CA . ASP A 1 188 ? 18.898 -4.373 -15.456 1.00 53.53 188 ASP A CA 1
ATOM 1561 C C . ASP A 1 188 ? 19.212 -4.693 -13.998 1.00 53.53 188 ASP A C 1
ATOM 1563 O O . ASP A 1 188 ? 19.769 -3.902 -13.241 1.00 53.53 188 ASP A O 1
ATOM 1567 N N . PHE A 1 189 ? 18.790 -5.885 -13.583 1.00 50.72 189 PHE A N 1
ATOM 1568 C CA . PHE A 1 189 ? 19.331 -6.563 -12.417 1.00 50.72 189 PHE A CA 1
ATOM 1569 C C . PHE A 1 189 ? 20.719 -7.086 -12.801 1.00 50.72 189 PHE A C 1
ATOM 1571 O O . PHE A 1 189 ? 20.885 -8.300 -12.950 1.00 50.72 189 PHE A O 1
ATOM 1578 N N . ASN A 1 190 ? 21.672 -6.198 -13.073 1.00 42.34 190 ASN A N 1
ATOM 1579 C CA . ASN A 1 190 ? 23.070 -6.568 -13.276 1.00 42.34 190 ASN A CA 1
ATOM 1580 C C . ASN A 1 190 ? 23.859 -6.301 -11.999 1.00 42.34 190 ASN A C 1
ATOM 1582 O O . ASN A 1 190 ? 23.711 -5.186 -11.451 1.00 42.34 190 ASN A O 1
#

Organism: Silurus asotus (NCBI:txid30991)

Secondary structure (DSSP, 8-state):
----------HHHHHHHHHHHHHHS-HHHHHHHH----HHHHHHHHHHHHHHHHHHHSHHHHHHHHHSHHHHHHHHHHHHHHHHHHHHSTT----SS-----SHHHHHHHHHHHHHHHHTHHHH-SS-----EETTEEPPEEEEEEEE-S--EEEGGGTEEE----EEEEEEEE-TTS---GGGS-----

Radius of gyration: 37.38 Å; chains: 1; bounding box: 71×39×114 Å